Protein AF-A0A800UGL8-F1 (afdb_monomer_lite)

Secondary structure (DSSP, 8-state):
-------HHHHHHHHHHHHHHHHHHHHHHHHHHHHHHHHHHHHHHHHHHHHHT--EEEEEEEEEES-TTS--EEEEEEEEEE-SSS-EEEEEEEETTEEBS-EEEE-TTSPBPEETTEEPEE-SSSPEEEPTT-EEEEEEESS-GGGBSS-----TTS-EEEEEEETT--EEEEEE---B---EEEEEEEEEE-TTS-EEEEEEEEEE-TT-B--STT--EEEEEEEEEETTTEEEEEEEEESSEE--SS--TTT-SEEEEEEEEEESSS-EEEHHHHT--EEEE---

Structure (mmCIF, N/CA/C/O backbone):
data_AF-A0A800UGL8-F1
#
_entry.id   AF-A0A800UGL8-F1
#
loop_
_atom_site.group_PDB
_atom_site.id
_atom_site.type_symbol
_atom_site.label_atom_id
_atom_site.label_alt_id
_atom_site.label_comp_id
_atom_site.label_asym_id
_atom_site.label_entity_id
_atom_site.label_seq_id
_atom_site.pdbx_PDB_ins_code
_atom_site.Cartn_x
_atom_site.Cartn_y
_atom_site.Cartn_z
_atom_site.occupancy
_atom_site.B_iso_or_equiv
_atom_site.auth_seq_id
_atom_site.auth_comp_id
_atom_site.auth_asym_id
_atom_site.auth_atom_id
_atom_site.pdbx_PDB_model_num
ATOM 1 N N . MET A 1 1 ? 55.061 -13.133 -95.471 1.00 37.47 1 MET A N 1
ATOM 2 C CA . MET A 1 1 ? 55.494 -13.613 -94.143 1.00 37.47 1 MET A CA 1
ATOM 3 C C . MET A 1 1 ? 54.603 -12.924 -93.118 1.00 37.47 1 MET A C 1
ATOM 5 O O . MET A 1 1 ? 54.801 -11.749 -92.853 1.00 37.47 1 MET A O 1
ATOM 9 N N . SER A 1 2 ? 53.519 -13.585 -92.706 1.00 45.69 2 SER A N 1
ATOM 10 C CA . SER A 1 2 ? 52.512 -13.044 -91.783 1.00 45.69 2 SER A CA 1
ATOM 11 C C . SER A 1 2 ? 52.828 -13.574 -90.385 1.00 45.69 2 SER A C 1
ATOM 13 O O . SER A 1 2 ? 52.812 -14.783 -90.171 1.00 45.69 2 SER A O 1
ATOM 15 N N . LEU A 1 3 ? 53.198 -12.675 -89.473 1.00 47.16 3 LEU A N 1
ATOM 16 C CA . LEU A 1 3 ? 53.309 -12.951 -88.043 1.00 47.16 3 LEU A CA 1
ATOM 17 C C . LEU A 1 3 ? 51.895 -12.880 -87.454 1.00 47.16 3 LEU A C 1
ATOM 19 O O . LEU A 1 3 ? 51.435 -11.805 -87.080 1.00 47.16 3 LEU A O 1
ATOM 23 N N . TYR A 1 4 ? 51.196 -14.014 -87.401 1.00 52.53 4 TYR A N 1
ATOM 24 C CA . TYR A 1 4 ? 50.034 -14.158 -86.525 1.00 52.53 4 TYR A CA 1
ATOM 25 C C . TYR A 1 4 ? 50.545 -14.111 -85.079 1.00 52.53 4 TYR A C 1
ATOM 27 O O . TYR A 1 4 ? 51.236 -15.025 -84.634 1.00 52.53 4 TYR A O 1
ATOM 35 N N . HIS A 1 5 ? 50.276 -13.009 -84.377 1.00 56.47 5 HIS A N 1
ATOM 36 C CA . HIS A 1 5 ? 50.455 -12.927 -82.930 1.00 56.47 5 HIS A CA 1
ATOM 37 C C . HIS A 1 5 ? 49.441 -13.866 -82.269 1.00 56.47 5 HIS A C 1
ATOM 39 O O . HIS A 1 5 ? 48.237 -13.755 -82.490 1.00 56.47 5 HIS A O 1
ATOM 45 N N . ASP A 1 6 ? 49.941 -14.816 -81.486 1.00 55.53 6 ASP A N 1
ATOM 46 C CA . ASP A 1 6 ? 49.133 -15.713 -80.668 1.00 55.53 6 ASP A CA 1
ATOM 47 C C . ASP A 1 6 ? 48.610 -14.946 -79.438 1.00 55.53 6 ASP A C 1
ATOM 49 O O . ASP A 1 6 ? 49.219 -14.931 -78.370 1.00 55.53 6 ASP A O 1
ATOM 53 N N . GLU A 1 7 ? 47.495 -14.230 -79.608 1.00 58.16 7 GLU A N 1
ATOM 54 C CA . GLU A 1 7 ? 46.819 -13.462 -78.545 1.00 58.16 7 GLU A CA 1
ATOM 55 C C . GLU A 1 7 ? 45.943 -14.345 -77.630 1.00 58.16 7 GLU A C 1
ATOM 57 O O . GLU A 1 7 ? 45.350 -13.861 -76.659 1.00 58.16 7 GLU A O 1
ATOM 62 N N . SER A 1 8 ? 45.874 -15.657 -77.894 1.00 60.19 8 SER A N 1
ATOM 63 C CA . SER A 1 8 ? 45.021 -16.595 -77.153 1.00 60.19 8 SER A CA 1
ATOM 64 C C . SER A 1 8 ? 45.427 -16.728 -75.678 1.00 60.19 8 SER A C 1
ATOM 66 O O . SER A 1 8 ? 44.566 -16.780 -74.797 1.00 60.19 8 SER A O 1
ATOM 68 N N . GLY A 1 9 ? 46.731 -16.673 -75.380 1.00 65.25 9 GLY A N 1
ATOM 69 C CA . GLY A 1 9 ? 47.249 -16.685 -74.008 1.00 65.25 9 GLY A CA 1
ATOM 70 C C . GLY A 1 9 ? 46.889 -15.426 -73.211 1.00 65.25 9 GLY A C 1
ATOM 71 O O . GLY A 1 9 ? 46.605 -15.509 -72.017 1.00 65.25 9 GLY A O 1
ATOM 72 N N . VAL A 1 10 ? 46.823 -14.264 -73.870 1.00 73.94 10 VAL A N 1
ATOM 73 C CA . VAL A 1 10 ? 46.485 -12.984 -73.222 1.00 73.94 10 VAL A CA 1
ATOM 74 C C . VAL A 1 10 ? 45.004 -12.949 -72.836 1.00 73.94 10 VAL A C 1
ATOM 76 O O . VAL A 1 10 ? 44.671 -12.538 -71.724 1.00 73.94 10 VAL A O 1
ATOM 79 N N . ALA A 1 11 ? 44.115 -13.455 -73.695 1.00 77.12 11 ALA A N 1
ATOM 80 C CA . ALA A 1 11 ? 42.680 -13.528 -73.411 1.00 77.12 11 ALA A CA 1
ATOM 81 C C . ALA A 1 11 ? 42.354 -14.431 -72.206 1.00 77.12 11 ALA A C 1
ATOM 83 O O . ALA A 1 11 ? 41.504 -14.084 -71.383 1.00 77.12 11 ALA A O 1
ATOM 84 N N . VAL A 1 12 ? 43.062 -15.557 -72.054 1.00 83.06 12 VAL A N 1
ATOM 85 C CA . VAL A 1 12 ? 42.902 -16.465 -70.902 1.00 83.06 12 VAL A CA 1
ATOM 86 C C . VAL A 1 12 ? 43.365 -15.799 -69.602 1.00 83.06 12 VAL A C 1
ATOM 88 O O . VAL A 1 12 ? 42.685 -15.893 -68.578 1.00 83.06 12 VAL A O 1
ATOM 91 N N . ILE A 1 13 ? 44.486 -15.074 -69.634 1.00 83.44 13 ILE A N 1
ATOM 92 C CA . ILE A 1 13 ? 45.012 -14.356 -68.462 1.00 83.44 13 ILE A CA 1
ATOM 93 C C . ILE A 1 13 ? 44.058 -13.229 -68.039 1.00 83.44 13 ILE A C 1
ATOM 95 O O . ILE A 1 13 ? 43.743 -13.087 -66.860 1.00 83.44 13 ILE A O 1
ATOM 99 N N . VAL A 1 14 ? 43.531 -12.456 -68.990 1.00 85.38 14 VAL A N 1
ATOM 100 C CA . VAL A 1 14 ? 42.573 -11.381 -68.686 1.00 85.38 14 VAL A CA 1
ATOM 101 C C . VAL A 1 14 ? 41.244 -11.946 -68.173 1.00 85.38 14 VAL A C 1
ATOM 103 O O . VAL A 1 14 ? 40.710 -11.448 -67.182 1.00 85.38 14 VAL A O 1
ATOM 106 N N . GLY A 1 15 ? 40.727 -13.019 -68.782 1.00 88.62 15 GLY A N 1
ATOM 107 C CA . GLY A 1 15 ? 39.488 -13.664 -68.337 1.00 88.62 15 GLY A CA 1
ATOM 108 C C . GLY A 1 15 ? 39.591 -14.249 -66.926 1.00 88.62 15 GLY A C 1
ATOM 109 O O . GLY A 1 15 ? 38.678 -14.083 -66.116 1.00 88.62 15 GLY A O 1
ATOM 110 N N . THR A 1 16 ? 40.726 -14.872 -66.597 1.00 90.75 16 THR A N 1
ATOM 111 C CA . THR A 1 16 ? 40.982 -15.394 -65.244 1.00 90.75 16 THR A CA 1
ATOM 112 C C . THR A 1 16 ? 41.133 -14.276 -64.212 1.00 90.75 16 THR A C 1
ATOM 114 O O . THR A 1 16 ? 40.562 -14.384 -63.128 1.00 90.75 16 THR A O 1
ATOM 117 N N . LEU A 1 17 ? 41.802 -13.167 -64.547 1.00 89.81 17 LEU A N 1
ATOM 118 C CA . LEU A 1 17 ? 41.902 -11.997 -63.665 1.00 89.81 17 LEU A CA 1
ATOM 119 C C . LEU A 1 17 ? 40.538 -11.353 -63.378 1.00 89.81 17 LEU A C 1
ATOM 121 O O . LEU A 1 17 ? 40.249 -11.024 -62.227 1.00 89.81 17 LEU A O 1
ATOM 125 N N . ILE A 1 18 ? 39.678 -11.214 -64.393 1.00 93.50 18 ILE A N 1
ATOM 126 C CA . ILE A 1 18 ? 38.319 -10.675 -64.218 1.00 93.50 18 ILE A CA 1
ATOM 127 C C . ILE A 1 18 ? 37.475 -11.610 -63.345 1.00 93.50 18 ILE A C 1
ATOM 129 O O . ILE A 1 18 ? 36.764 -11.139 -62.458 1.00 93.50 18 ILE A O 1
ATOM 133 N N . LEU A 1 19 ? 37.577 -12.928 -63.544 1.00 92.56 19 LEU A N 1
ATOM 134 C CA . LEU A 1 19 ? 36.860 -13.903 -62.722 1.00 92.56 19 LEU A CA 1
ATOM 135 C C . LEU A 1 19 ? 37.296 -13.826 -61.253 1.00 92.56 19 LEU A C 1
ATOM 137 O O . LEU A 1 19 ? 36.443 -13.766 -60.368 1.00 92.56 19 LEU A O 1
ATOM 141 N N . ILE A 1 20 ? 38.606 -13.761 -60.994 1.00 92.94 20 ILE A N 1
ATOM 142 C CA . ILE A 1 20 ? 39.147 -13.594 -59.638 1.00 92.94 20 ILE A CA 1
ATOM 143 C C . ILE A 1 20 ? 38.598 -12.311 -59.010 1.00 92.94 20 ILE A C 1
ATOM 145 O O . ILE A 1 20 ? 38.085 -12.353 -57.893 1.00 92.94 20 ILE A O 1
ATOM 149 N N . LEU A 1 21 ? 38.614 -11.193 -59.739 1.00 92.69 21 LEU A N 1
ATOM 150 C CA . LEU A 1 21 ? 38.089 -9.925 -59.237 1.00 92.69 21 LEU A CA 1
ATOM 151 C C . LEU A 1 21 ? 36.607 -10.030 -58.853 1.00 92.69 21 LEU A C 1
ATOM 153 O O . LEU A 1 21 ? 36.247 -9.679 -57.731 1.00 92.69 21 LEU A O 1
ATOM 157 N N . ILE A 1 22 ? 35.766 -10.572 -59.740 1.00 90.75 22 ILE A N 1
ATOM 158 C CA . ILE A 1 22 ? 34.328 -10.749 -59.484 1.00 90.75 22 ILE A CA 1
ATOM 159 C C . ILE A 1 22 ? 34.105 -11.634 -58.254 1.00 90.75 22 ILE A C 1
ATOM 161 O O . ILE A 1 22 ? 33.285 -11.300 -57.400 1.00 90.75 22 ILE A O 1
ATOM 165 N N . THR A 1 23 ? 34.846 -12.739 -58.133 1.00 91.94 23 THR A N 1
ATOM 166 C CA . THR A 1 23 ? 34.706 -13.647 -56.984 1.00 91.94 23 THR A CA 1
ATOM 167 C C . THR A 1 23 ? 35.114 -12.990 -55.669 1.00 91.94 23 THR A C 1
ATOM 169 O O . THR A 1 23 ? 34.407 -13.158 -54.677 1.00 91.94 23 THR A O 1
ATOM 172 N N . ILE A 1 24 ? 36.183 -12.187 -55.654 1.00 92.31 24 ILE A N 1
ATOM 173 C CA . ILE A 1 24 ? 36.605 -11.440 -54.462 1.00 92.31 24 ILE A CA 1
ATOM 174 C C . ILE A 1 24 ? 35.547 -10.399 -54.095 1.00 92.31 24 ILE A C 1
ATOM 176 O O . ILE A 1 24 ? 35.138 -10.336 -52.940 1.00 92.31 24 ILE A O 1
ATOM 180 N N . THR A 1 25 ? 35.044 -9.625 -55.064 1.00 90.00 25 THR A N 1
ATOM 181 C CA . THR A 1 25 ? 34.007 -8.616 -54.800 1.00 90.00 25 THR A CA 1
ATOM 182 C C . THR A 1 25 ? 32.718 -9.251 -54.271 1.00 90.00 25 THR A C 1
ATOM 184 O O . THR A 1 25 ? 32.145 -8.753 -53.302 1.00 90.00 25 THR A O 1
ATOM 187 N N . ALA A 1 26 ? 32.287 -10.379 -54.844 1.00 91.69 26 ALA A N 1
ATOM 188 C CA . ALA A 1 26 ? 31.116 -11.117 -54.372 1.00 91.69 26 ALA A CA 1
ATOM 189 C C . ALA A 1 26 ? 31.323 -11.697 -52.960 1.00 91.69 26 ALA A C 1
ATOM 191 O O . ALA A 1 26 ? 30.440 -11.571 -52.110 1.00 91.69 26 ALA A O 1
ATOM 192 N N . ALA A 1 27 ? 32.494 -12.280 -52.685 1.00 92.50 27 ALA A N 1
ATOM 193 C CA . ALA A 1 27 ? 32.830 -12.826 -51.371 1.00 92.50 27 ALA A CA 1
ATOM 194 C C . ALA A 1 27 ? 32.900 -11.732 -50.292 1.00 92.50 27 ALA A C 1
ATOM 196 O O . ALA A 1 27 ? 32.358 -11.913 -49.202 1.00 92.50 27 ALA A O 1
ATOM 197 N N . SER A 1 28 ? 33.504 -10.579 -50.596 1.00 91.81 28 SER A N 1
ATOM 198 C CA . SER A 1 28 ? 33.547 -9.430 -49.685 1.00 91.81 28 SER A CA 1
ATOM 199 C C . SER A 1 28 ? 32.154 -8.853 -49.416 1.00 91.81 28 SER A C 1
ATOM 201 O O . SER A 1 28 ? 31.839 -8.555 -48.266 1.00 91.81 28 SER A O 1
ATOM 203 N N . GLY A 1 29 ? 31.300 -8.748 -50.441 1.00 89.38 29 GLY A N 1
ATOM 204 C CA . GLY A 1 29 ? 29.915 -8.296 -50.274 1.00 89.38 29 GLY A CA 1
ATOM 205 C C . GLY A 1 29 ? 29.096 -9.229 -49.376 1.00 89.38 29 GLY A C 1
ATOM 206 O O . GLY A 1 29 ? 28.419 -8.767 -48.461 1.00 89.38 29 GLY A O 1
ATOM 207 N N . LEU A 1 30 ? 29.215 -10.546 -49.575 1.00 92.06 30 LEU A N 1
ATOM 208 C CA . LEU A 1 30 ? 28.543 -11.535 -48.727 1.00 92.06 30 LEU A CA 1
ATOM 209 C C . LEU A 1 30 ? 29.053 -11.495 -47.279 1.00 92.06 30 LEU A C 1
ATOM 211 O O . LEU A 1 30 ? 28.254 -11.602 -46.352 1.00 92.06 30 LEU A O 1
ATOM 215 N N . ALA A 1 31 ? 30.361 -11.319 -47.074 1.00 91.00 31 ALA A N 1
ATOM 216 C CA . ALA A 1 31 ? 30.947 -11.236 -45.738 1.00 91.00 31 ALA A CA 1
ATOM 217 C C . ALA A 1 31 ? 30.411 -10.038 -44.938 1.00 91.00 31 ALA A C 1
ATOM 219 O O . ALA A 1 31 ? 30.111 -10.188 -43.754 1.00 91.00 31 ALA A O 1
ATOM 220 N N . LEU A 1 32 ? 30.236 -8.879 -45.584 1.00 89.88 32 LEU A N 1
ATOM 221 C CA . LEU A 1 32 ? 29.625 -7.705 -44.951 1.00 89.88 32 LEU A CA 1
ATOM 222 C C . LEU A 1 32 ? 28.173 -7.981 -44.545 1.00 89.88 32 LEU A C 1
ATOM 224 O O . LEU A 1 32 ? 27.816 -7.743 -43.395 1.00 89.88 32 LEU A O 1
ATOM 228 N N . ILE A 1 33 ? 27.376 -8.581 -45.436 1.00 92.25 33 ILE A N 1
ATOM 229 C CA . ILE A 1 33 ? 25.978 -8.941 -45.145 1.00 92.25 33 ILE A CA 1
ATOM 230 C C . ILE A 1 33 ? 25.895 -9.923 -43.967 1.00 92.25 33 ILE A C 1
ATOM 232 O O . ILE A 1 33 ? 25.074 -9.754 -43.070 1.00 92.25 33 ILE A O 1
ATOM 236 N N . VAL A 1 34 ? 26.752 -10.949 -43.937 1.00 92.44 34 VAL A N 1
ATOM 237 C CA . VAL A 1 34 ? 26.787 -11.917 -42.828 1.00 92.44 34 VAL A CA 1
ATOM 238 C C . VAL A 1 34 ? 27.207 -11.244 -41.521 1.00 92.44 34 VAL A C 1
ATOM 240 O O . VAL A 1 34 ? 26.632 -11.550 -40.479 1.00 92.44 34 VAL A O 1
ATOM 243 N N . SER A 1 35 ? 28.166 -10.316 -41.564 1.00 91.50 35 SER A N 1
ATOM 244 C CA . SER A 1 35 ? 28.601 -9.566 -40.382 1.00 91.50 35 SER A CA 1
ATOM 245 C C . SER A 1 35 ? 27.490 -8.674 -39.825 1.00 91.50 35 SER A C 1
ATOM 247 O O . SER A 1 35 ? 27.309 -8.630 -38.609 1.00 91.50 35 SER A O 1
ATOM 249 N N . GLU A 1 36 ? 26.737 -7.989 -40.688 1.00 92.19 36 GLU A N 1
ATOM 250 C CA . GLU A 1 36 ? 25.584 -7.175 -40.281 1.00 92.19 36 GLU A CA 1
ATOM 251 C C . GLU A 1 36 ? 24.480 -8.050 -39.675 1.00 92.19 36 GLU A C 1
ATOM 253 O O . GLU A 1 36 ? 24.027 -7.783 -38.564 1.00 92.19 36 GLU A O 1
ATOM 258 N N . LEU A 1 37 ? 24.130 -9.167 -40.326 1.00 91.06 37 LEU A N 1
ATOM 259 C CA . LEU A 1 37 ? 23.125 -10.108 -39.813 1.00 91.06 37 LEU A CA 1
ATOM 260 C C . LEU A 1 37 ? 23.515 -10.718 -38.460 1.00 91.06 37 LEU A C 1
ATOM 262 O O . LEU A 1 37 ? 22.663 -10.897 -37.589 1.00 91.06 37 LEU A O 1
ATOM 266 N N . GLN A 1 38 ? 24.794 -11.050 -38.264 1.00 88.69 38 GLN A N 1
ATOM 267 C CA . GLN A 1 38 ? 25.288 -11.542 -36.976 1.00 88.69 38 GLN A CA 1
ATOM 268 C C . GLN A 1 38 ? 25.230 -10.462 -35.894 1.00 88.69 38 GLN A C 1
ATOM 270 O O . GLN A 1 38 ? 24.866 -10.771 -34.758 1.00 88.69 38 GLN A O 1
ATOM 275 N N . GLY A 1 39 ? 25.558 -9.215 -36.242 1.00 91.56 39 GLY A N 1
ATOM 276 C CA . GLY A 1 39 ? 25.442 -8.068 -35.343 1.00 91.56 39 GLY A CA 1
ATOM 277 C C . GLY A 1 39 ? 23.999 -7.828 -34.899 1.00 91.56 39 GLY A C 1
ATOM 278 O O . GLY A 1 39 ? 23.737 -7.716 -33.701 1.00 91.56 39 GLY A O 1
ATOM 279 N N . ASP A 1 40 ? 23.055 -7.844 -35.839 1.00 89.69 40 ASP A N 1
ATOM 280 C CA . ASP A 1 40 ? 21.628 -7.666 -35.555 1.00 89.69 40 ASP A CA 1
ATOM 281 C C . ASP A 1 40 ? 21.067 -8.795 -34.682 1.00 89.69 40 ASP A C 1
ATOM 283 O O . ASP A 1 40 ? 20.339 -8.544 -33.717 1.00 89.69 40 ASP A O 1
ATOM 287 N N . GLU A 1 41 ? 21.432 -10.047 -34.970 1.00 89.12 41 GLU A N 1
ATOM 288 C CA . GLU A 1 41 ? 20.989 -11.196 -34.177 1.00 89.12 41 GLU A CA 1
ATOM 289 C C . GLU A 1 41 ? 21.588 -11.183 -32.764 1.00 89.12 41 GLU A C 1
ATOM 291 O O . GLU A 1 41 ? 20.905 -11.530 -31.796 1.00 89.12 41 GLU A O 1
ATOM 296 N N . MET A 1 42 ? 22.842 -10.746 -32.619 1.00 84.94 42 MET A N 1
ATOM 297 C CA . MET A 1 42 ? 23.472 -10.555 -31.312 1.00 84.94 42 MET A CA 1
ATOM 298 C C . MET A 1 42 ? 22.758 -9.455 -30.522 1.00 84.94 42 MET A C 1
ATOM 300 O O . MET A 1 42 ? 22.333 -9.702 -29.394 1.00 84.94 42 MET A O 1
ATOM 304 N N . ALA A 1 43 ? 22.507 -8.299 -31.141 1.00 83.50 43 ALA A N 1
ATOM 305 C CA . ALA A 1 43 ? 21.771 -7.201 -30.519 1.00 83.50 43 ALA A CA 1
ATOM 306 C C . ALA A 1 43 ? 20.336 -7.603 -30.132 1.00 83.50 43 ALA A C 1
ATOM 308 O O . ALA A 1 43 ? 19.808 -7.166 -29.107 1.00 83.50 43 ALA A O 1
ATOM 309 N N . ARG A 1 44 ? 19.683 -8.456 -30.930 1.00 83.38 44 ARG A N 1
ATOM 310 C CA . ARG A 1 44 ? 18.360 -9.010 -30.609 1.00 83.38 44 ARG A CA 1
ATOM 311 C C . ARG A 1 44 ? 18.422 -9.931 -29.393 1.00 83.38 44 ARG A C 1
ATOM 313 O O . ARG A 1 44 ? 17.591 -9.794 -28.496 1.00 83.38 44 ARG A O 1
ATOM 320 N N . LYS A 1 45 ? 19.393 -10.847 -29.348 1.00 85.00 45 LYS A N 1
ATOM 321 C CA . LYS A 1 45 ? 19.596 -11.755 -28.208 1.00 85.00 45 LYS A CA 1
ATOM 322 C C . LYS A 1 45 ? 19.909 -10.995 -26.926 1.00 85.00 45 LYS A C 1
ATOM 324 O O . LYS A 1 45 ? 19.340 -11.325 -25.894 1.00 85.00 45 LYS A O 1
ATOM 329 N N . GLU A 1 46 ? 20.738 -9.958 -27.001 1.00 80.88 46 GLU A N 1
ATOM 330 C CA . GLU A 1 46 ? 21.029 -9.086 -25.860 1.00 80.88 46 GLU A CA 1
ATOM 331 C C . GLU A 1 46 ? 19.771 -8.388 -25.342 1.00 80.88 46 GLU A C 1
ATOM 333 O O . GLU A 1 46 ? 19.536 -8.374 -24.137 1.00 80.88 46 GLU A O 1
ATOM 338 N N . ARG A 1 47 ? 18.912 -7.867 -26.232 1.00 80.00 47 ARG A N 1
ATOM 339 C CA . ARG A 1 47 ? 17.631 -7.276 -25.811 1.00 80.00 47 ARG A CA 1
ATOM 340 C C . ARG A 1 47 ? 16.717 -8.295 -25.148 1.00 80.00 47 ARG A C 1
ATOM 342 O O . ARG A 1 47 ? 16.114 -7.968 -24.136 1.00 80.00 47 ARG A O 1
ATOM 349 N N . ILE A 1 48 ? 16.606 -9.501 -25.703 1.00 81.50 48 ILE A N 1
ATOM 350 C CA . ILE A 1 48 ? 15.776 -10.561 -25.112 1.00 81.50 48 ILE A CA 1
ATOM 351 C C . ILE A 1 48 ? 16.313 -10.935 -23.732 1.00 81.50 48 ILE A C 1
ATOM 353 O O . ILE A 1 48 ? 15.545 -10.958 -22.781 1.00 81.50 48 ILE A O 1
ATOM 357 N N . ALA A 1 49 ? 17.625 -11.121 -23.597 1.00 78.12 49 ALA A N 1
ATOM 358 C CA . ALA A 1 49 ? 18.247 -11.414 -22.312 1.00 78.12 49 ALA A CA 1
ATOM 359 C C . ALA A 1 49 ? 18.054 -10.278 -21.292 1.00 78.12 49 ALA A C 1
ATOM 361 O O . ALA A 1 49 ? 17.820 -10.550 -20.120 1.00 78.12 49 ALA A O 1
ATOM 362 N N . ALA A 1 50 ? 18.109 -9.013 -21.721 1.00 75.31 50 ALA A N 1
ATOM 363 C CA . ALA A 1 50 ? 17.850 -7.865 -20.852 1.00 75.31 50 ALA A CA 1
ATOM 364 C C . ALA A 1 50 ? 16.378 -7.772 -20.418 1.00 75.31 50 ALA A C 1
ATOM 366 O O . ALA A 1 50 ? 16.097 -7.374 -19.294 1.00 75.31 50 ALA A O 1
ATOM 367 N N . VAL A 1 51 ? 15.444 -8.151 -21.294 1.00 79.75 51 VAL A N 1
ATOM 368 C CA . VAL A 1 51 ? 14.010 -8.221 -20.979 1.00 79.75 51 VAL A CA 1
ATOM 369 C C . VAL A 1 51 ? 13.729 -9.366 -20.007 1.00 79.75 51 VAL A C 1
ATOM 371 O O . VAL A 1 51 ? 13.061 -9.149 -19.001 1.00 79.75 51 VAL A O 1
ATOM 374 N N . GLU A 1 52 ? 14.242 -10.565 -20.292 1.00 80.50 52 GLU A N 1
ATOM 375 C CA . GLU A 1 52 ? 14.042 -11.772 -19.477 1.00 80.50 52 GLU A CA 1
ATOM 376 C C . GLU A 1 52 ? 14.757 -11.696 -18.127 1.00 80.50 52 GLU A C 1
ATOM 378 O O . GLU A 1 52 ? 14.291 -12.263 -17.141 1.00 80.50 52 GLU A O 1
ATOM 383 N N . GLY A 1 53 ? 15.892 -11.004 -18.089 1.00 76.62 53 GLY A N 1
ATOM 384 C CA . GLY A 1 53 ? 16.702 -10.827 -16.897 1.00 76.62 53 GLY A CA 1
ATOM 385 C C . GLY A 1 53 ? 16.287 -9.650 -16.024 1.00 76.62 53 GLY A C 1
ATOM 386 O O . GLY A 1 53 ? 16.975 -9.427 -15.039 1.00 76.62 53 GLY A O 1
ATOM 387 N N . GLU A 1 54 ? 15.241 -8.891 -16.375 1.00 84.31 54 GLU A N 1
ATOM 388 C CA . GLU A 1 54 ? 14.784 -7.762 -15.562 1.00 84.31 54 GLU A CA 1
ATOM 389 C C . GLU A 1 54 ? 13.736 -8.196 -14.527 1.00 84.31 54 GLU A C 1
ATOM 391 O O . GLU A 1 54 ? 12.672 -8.718 -14.865 1.00 84.31 54 GLU A O 1
ATOM 396 N N . ASN A 1 55 ? 14.001 -7.915 -13.257 1.00 86.00 55 ASN A N 1
ATOM 397 C CA . ASN A 1 55 ? 13.173 -8.277 -12.124 1.00 86.00 55 ASN A CA 1
ATOM 398 C C . ASN A 1 55 ? 13.079 -7.120 -11.122 1.00 86.00 55 ASN A C 1
ATOM 400 O O . ASN A 1 55 ? 13.892 -6.958 -10.205 1.00 86.00 55 ASN A O 1
ATOM 404 N N . LEU A 1 56 ? 12.026 -6.318 -11.272 1.00 85.12 56 LEU A N 1
ATOM 405 C CA . LEU A 1 56 ? 11.677 -5.277 -10.316 1.00 85.12 56 LEU A CA 1
ATOM 406 C C . LEU A 1 56 ? 10.546 -5.727 -9.396 1.00 85.12 56 LEU A C 1
ATOM 408 O O . LEU A 1 56 ? 9.582 -6.371 -9.811 1.00 85.12 56 LEU A O 1
ATOM 412 N N . ARG A 1 57 ? 10.609 -5.294 -8.137 1.00 84.25 57 ARG A N 1
ATOM 413 C CA . ARG A 1 57 ? 9.541 -5.511 -7.161 1.00 84.25 57 ARG A CA 1
ATOM 414 C C . ARG A 1 57 ? 9.072 -4.192 -6.570 1.00 84.25 57 ARG A C 1
ATOM 416 O O . ARG A 1 57 ? 9.855 -3.436 -6.004 1.00 84.25 57 ARG A O 1
ATOM 423 N N . VAL A 1 58 ? 7.765 -3.953 -6.631 1.00 80.75 58 VAL A N 1
ATOM 424 C CA . VAL A 1 58 ? 7.109 -2.888 -5.862 1.00 80.75 58 VAL A CA 1
ATOM 425 C C . VAL A 1 58 ? 6.909 -3.408 -4.440 1.00 80.75 58 VAL A C 1
ATOM 427 O O . VAL A 1 58 ? 6.182 -4.383 -4.239 1.00 80.75 58 VAL A O 1
ATOM 430 N N . VAL A 1 59 ? 7.605 -2.830 -3.462 1.00 69.50 59 VAL A N 1
ATOM 431 C CA . VAL A 1 59 ? 7.729 -3.408 -2.110 1.00 69.50 59 VAL A CA 1
ATOM 432 C C . VAL A 1 59 ? 6.765 -2.794 -1.114 1.00 69.50 59 VAL A C 1
ATOM 434 O O . VAL A 1 59 ? 6.141 -3.541 -0.364 1.00 69.50 59 VAL A O 1
ATOM 437 N N . SER A 1 60 ? 6.612 -1.480 -1.105 1.00 66.25 60 SER A N 1
ATOM 438 C CA . SER A 1 60 ? 5.785 -0.826 -0.101 1.00 66.25 60 SER A CA 1
ATOM 439 C C . SER A 1 60 ? 5.118 0.413 -0.651 1.00 66.25 60 SER A C 1
ATOM 441 O O . SER A 1 60 ? 5.574 1.030 -1.623 1.00 66.25 60 SER A O 1
ATOM 443 N N . ILE A 1 61 ? 4.028 0.744 0.026 1.00 69.88 61 ILE A N 1
ATOM 444 C CA . ILE A 1 61 ? 3.346 2.006 -0.102 1.00 69.88 61 ILE A CA 1
ATOM 445 C C . ILE A 1 61 ? 3.366 2.667 1.261 1.00 69.88 61 ILE A C 1
ATOM 447 O O . ILE A 1 61 ? 3.126 2.015 2.272 1.00 69.88 61 ILE A O 1
ATOM 451 N N . ASP A 1 62 ? 3.683 3.954 1.272 1.00 67.06 62 ASP A N 1
ATOM 452 C CA . ASP A 1 62 ? 3.459 4.792 2.438 1.00 67.06 62 ASP A CA 1
ATOM 453 C C . ASP A 1 62 ? 2.587 5.983 2.038 1.00 67.06 62 ASP A C 1
ATOM 455 O O . ASP A 1 62 ? 2.853 6.694 1.057 1.00 67.06 62 ASP A O 1
ATOM 459 N N . HIS A 1 63 ? 1.505 6.152 2.789 1.00 65.19 63 HIS A N 1
ATOM 460 C CA . HIS A 1 63 ? 0.484 7.157 2.576 1.00 65.19 63 HIS A CA 1
ATOM 461 C C . HIS A 1 63 ? 0.717 8.332 3.519 1.00 65.19 63 HIS A C 1
ATOM 463 O O . HIS A 1 63 ? 0.535 8.218 4.729 1.00 65.19 63 HIS A O 1
ATOM 469 N N . VAL A 1 64 ? 0.990 9.516 2.965 1.00 59.56 64 VAL A N 1
ATOM 470 C CA . VAL A 1 64 ? 0.943 10.746 3.767 1.00 59.56 64 VAL A CA 1
ATOM 471 C C . VAL A 1 64 ? -0.428 11.385 3.568 1.00 59.56 64 VAL A C 1
ATOM 473 O O . VAL A 1 64 ? -0.766 11.872 2.480 1.00 59.56 64 VAL A O 1
ATOM 476 N N . GLN A 1 65 ? -1.258 11.341 4.616 1.00 53.53 65 GLN A N 1
ATOM 477 C CA . GLN A 1 65 ? -2.564 12.000 4.616 1.00 53.53 65 GLN A CA 1
ATOM 478 C C . GLN A 1 65 ? -2.377 13.509 4.436 1.00 53.53 65 GLN A C 1
ATOM 480 O O . GLN A 1 65 ? -1.600 14.137 5.151 1.00 53.53 65 GLN A O 1
ATOM 485 N N . HIS A 1 66 ? -3.096 14.100 3.475 1.00 43.59 66 HIS A N 1
ATOM 486 C CA . HIS A 1 66 ? -2.954 15.525 3.174 1.00 43.59 66 HIS A CA 1
ATOM 487 C C . HIS A 1 66 ? -3.477 16.394 4.326 1.00 43.59 66 HIS A C 1
ATOM 489 O O . HIS A 1 66 ? -2.871 17.414 4.629 1.00 43.59 66 HIS A O 1
ATOM 495 N N . ILE A 1 67 ? -4.614 16.026 4.943 1.00 44.88 67 ILE A N 1
ATOM 496 C CA . ILE A 1 67 ? -5.309 16.794 5.995 1.00 44.88 67 ILE A CA 1
ATOM 497 C C . ILE A 1 67 ? -6.262 15.849 6.756 1.00 44.88 67 ILE A C 1
ATOM 499 O O . ILE A 1 67 ? -7.027 15.127 6.121 1.00 44.88 67 ILE A O 1
ATOM 503 N N . ALA A 1 68 ? -6.300 15.925 8.093 1.00 47.53 68 ALA A N 1
ATOM 504 C CA . ALA A 1 68 ? -7.128 15.101 8.996 1.00 47.53 68 ALA A CA 1
ATOM 505 C C . ALA A 1 68 ? -8.659 15.124 8.744 1.00 47.53 68 ALA A C 1
ATOM 507 O O . ALA A 1 68 ? -9.400 14.373 9.368 1.00 47.53 68 ALA A O 1
ATOM 508 N N . THR A 1 69 ? -9.164 15.985 7.854 1.00 42.47 69 THR A N 1
ATOM 509 C CA . THR A 1 69 ? -10.604 16.202 7.620 1.00 42.47 69 THR A CA 1
ATOM 510 C C . THR A 1 69 ? -11.138 15.605 6.316 1.00 42.47 69 THR A C 1
ATOM 512 O O . THR A 1 69 ? -12.341 15.685 6.062 1.00 42.47 69 THR A O 1
ATOM 515 N N . ARG A 1 70 ? -10.292 15.005 5.464 1.00 46.38 70 ARG A N 1
ATOM 516 C CA . ARG A 1 70 ? -10.746 14.285 4.259 1.00 46.38 70 ARG A CA 1
ATOM 517 C C . ARG A 1 70 ? -10.008 12.948 4.131 1.00 46.38 70 ARG A C 1
ATOM 519 O O . ARG A 1 70 ? -8.782 12.966 4.117 1.00 46.38 70 ARG A O 1
ATOM 526 N N . PRO A 1 71 ? -10.711 11.816 3.924 1.00 50.91 71 PRO A N 1
ATOM 527 C CA . PRO A 1 71 ? -10.108 10.490 3.755 1.00 50.91 71 PRO A CA 1
ATOM 528 C C . PRO A 1 71 ? -9.535 10.322 2.338 1.00 50.91 71 PRO A C 1
ATOM 530 O O . PRO A 1 71 ? -9.831 9.362 1.635 1.00 50.91 71 PRO A O 1
ATOM 533 N N . ARG A 1 72 ? -8.800 11.324 1.848 1.00 55.22 72 ARG A N 1
ATOM 534 C CA . ARG A 1 72 ? -8.140 11.270 0.545 1.00 55.22 72 ARG A CA 1
ATOM 535 C C . ARG A 1 72 ? -6.647 11.196 0.772 1.00 55.22 72 ARG A C 1
ATOM 537 O O . ARG A 1 72 ? -6.081 12.025 1.486 1.00 55.22 72 ARG A O 1
ATOM 544 N N . LEU A 1 73 ? -6.034 10.222 0.119 1.00 61.78 73 LEU A N 1
ATOM 545 C CA . LEU A 1 73 ? -4.592 10.107 0.053 1.00 61.78 73 LEU A CA 1
ATOM 546 C C . LEU A 1 73 ? -4.037 11.369 -0.615 1.00 61.78 73 LEU A C 1
ATOM 548 O O . LEU A 1 73 ? -4.478 11.758 -1.696 1.00 61.78 73 LEU A O 1
ATOM 552 N N . GLY A 1 74 ? -3.137 12.060 0.081 1.00 69.06 74 GLY A N 1
ATOM 553 C CA . GLY A 1 74 ? -2.497 13.266 -0.436 1.00 69.06 74 GLY A CA 1
ATOM 554 C C . GLY A 1 74 ? -1.298 12.937 -1.295 1.00 69.06 74 GLY A C 1
ATOM 555 O O . GLY A 1 74 ? -1.131 13.443 -2.403 1.00 69.06 74 GLY A O 1
ATOM 556 N N . LEU A 1 75 ? -0.457 12.073 -0.744 1.00 78.38 75 LEU A N 1
ATOM 557 C CA . LEU A 1 75 ? 0.819 11.676 -1.302 1.00 78.38 75 LEU A CA 1
ATOM 558 C C . LEU A 1 75 ? 0.949 10.166 -1.160 1.00 78.38 75 LEU A C 1
ATOM 560 O O . LEU A 1 75 ? 0.497 9.588 -0.168 1.00 78.38 75 LEU A O 1
ATOM 564 N N . ILE A 1 76 ? 1.595 9.562 -2.146 1.00 81.94 76 ILE A N 1
ATOM 565 C CA . ILE A 1 76 ? 1.922 8.145 -2.150 1.00 81.94 76 ILE A CA 1
ATOM 566 C C . ILE A 1 76 ? 3.418 7.988 -2.421 1.00 81.94 76 ILE A C 1
ATOM 568 O O . ILE A 1 76 ? 3.960 8.541 -3.384 1.00 81.94 76 ILE A O 1
ATOM 572 N N . ASN A 1 77 ? 4.092 7.278 -1.523 1.00 87.56 77 ASN A N 1
ATOM 573 C CA . ASN A 1 77 ? 5.471 6.840 -1.690 1.00 87.56 77 ASN A CA 1
ATOM 574 C C . ASN A 1 77 ? 5.449 5.395 -2.167 1.00 87.56 77 ASN A C 1
ATOM 576 O O . ASN A 1 77 ? 4.828 4.565 -1.517 1.00 87.56 77 ASN A O 1
ATOM 580 N N . ILE A 1 78 ? 6.124 5.096 -3.271 1.00 89.19 78 ILE A N 1
ATOM 581 C CA . ILE A 1 78 ? 6.189 3.751 -3.845 1.00 89.19 78 ILE A CA 1
ATOM 582 C C . ILE A 1 78 ? 7.649 3.338 -3.892 1.00 89.19 78 ILE A C 1
ATOM 584 O O . ILE A 1 78 ? 8.423 3.894 -4.674 1.00 89.19 78 ILE A O 1
ATOM 588 N N . THR A 1 79 ? 8.034 2.366 -3.073 1.00 90.31 79 THR A N 1
ATOM 589 C CA . THR A 1 79 ? 9.404 1.846 -3.083 1.00 90.31 79 THR A CA 1
ATOM 590 C C . THR A 1 79 ? 9.525 0.720 -4.102 1.00 90.31 79 THR A C 1
ATOM 592 O O . THR A 1 79 ? 8.828 -0.295 -4.026 1.00 90.31 79 THR A O 1
ATOM 595 N N . ILE A 1 80 ? 10.419 0.909 -5.070 1.00 91.75 80 ILE A N 1
ATOM 596 C CA . ILE A 1 80 ? 10.695 -0.034 -6.151 1.00 91.75 80 ILE A CA 1
ATOM 597 C C . ILE A 1 80 ? 12.111 -0.568 -5.942 1.00 91.75 80 ILE A C 1
ATOM 599 O O . ILE A 1 80 ? 13.074 0.201 -5.937 1.00 91.75 80 ILE A O 1
ATOM 603 N N . HIS A 1 81 ? 12.221 -1.881 -5.768 1.00 91.44 81 HIS A N 1
ATOM 604 C CA . HIS A 1 81 ? 13.485 -2.598 -5.659 1.00 91.44 81 HIS A CA 1
ATOM 605 C C . HIS A 1 81 ? 13.854 -3.221 -6.993 1.00 91.44 81 HIS A C 1
ATOM 607 O O . HIS A 1 81 ? 13.008 -3.824 -7.654 1.00 91.44 81 HIS A O 1
ATOM 613 N N . ASN A 1 82 ? 15.125 -3.107 -7.345 1.00 91.38 82 ASN A N 1
ATOM 614 C CA . ASN A 1 82 ? 15.717 -3.832 -8.447 1.00 91.38 82 ASN A CA 1
ATOM 615 C C . ASN A 1 82 ? 16.456 -5.053 -7.900 1.00 91.38 82 ASN A C 1
ATOM 617 O O . ASN A 1 82 ? 17.392 -4.911 -7.113 1.00 91.38 82 ASN A O 1
ATOM 621 N N . LEU A 1 83 ? 15.991 -6.245 -8.272 1.00 88.38 83 LEU A N 1
ATOM 622 C CA . LEU A 1 83 ? 16.573 -7.510 -7.824 1.00 88.38 83 LEU A CA 1
ATOM 623 C C . LEU A 1 83 ? 17.710 -7.983 -8.737 1.00 88.38 83 LEU A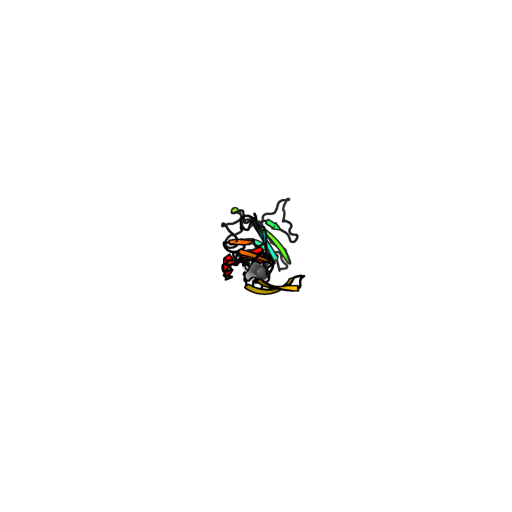 C 1
ATOM 625 O O . LEU A 1 83 ? 18.364 -8.979 -8.425 1.00 88.38 83 LEU A O 1
ATOM 629 N N . ASP A 1 84 ? 17.977 -7.257 -9.820 1.00 86.19 84 ASP A N 1
ATOM 630 C CA . ASP A 1 84 ? 19.032 -7.580 -10.769 1.00 86.19 84 ASP A CA 1
ATOM 631 C C . ASP A 1 84 ? 20.327 -6.867 -10.425 1.00 86.19 84 ASP A C 1
ATOM 633 O O . ASP A 1 84 ? 20.365 -5.888 -9.689 1.00 86.19 84 ASP A O 1
ATOM 637 N N . ILE A 1 85 ? 21.417 -7.314 -11.036 1.00 82.94 85 ILE A N 1
ATOM 638 C CA . ILE A 1 85 ? 22.730 -6.669 -10.915 1.00 82.94 85 ILE A CA 1
ATOM 639 C C . ILE A 1 85 ? 22.865 -5.406 -11.781 1.00 82.94 85 ILE A C 1
ATOM 641 O O . ILE A 1 85 ? 23.755 -4.589 -11.546 1.00 82.94 85 ILE A O 1
ATOM 645 N N . SER A 1 86 ? 21.998 -5.241 -12.782 1.00 87.38 86 SER A N 1
ATOM 646 C CA . SER A 1 86 ? 22.061 -4.145 -13.755 1.00 87.38 86 SER A CA 1
ATOM 647 C C . SER A 1 86 ? 21.026 -3.068 -13.438 1.00 87.38 86 SER A C 1
ATOM 649 O O . SER A 1 86 ? 19.944 -3.390 -12.957 1.00 87.38 86 SER A O 1
ATOM 651 N N . PRO A 1 87 ? 21.309 -1.780 -13.701 1.00 90.00 87 PRO A N 1
ATOM 652 C CA . PRO A 1 87 ? 20.351 -0.716 -13.444 1.00 90.00 87 PRO A CA 1
ATOM 653 C C . PRO A 1 87 ? 19.164 -0.764 -14.416 1.00 90.00 87 PRO A C 1
ATOM 655 O O . PRO A 1 87 ? 19.346 -0.916 -15.624 1.00 90.00 87 PRO A O 1
ATOM 658 N N . SER A 1 88 ? 17.965 -0.509 -13.897 1.00 91.81 88 SER A N 1
ATOM 659 C CA . SER A 1 88 ? 16.724 -0.413 -14.676 1.00 91.81 88 SER A CA 1
ATOM 660 C C . SER A 1 88 ? 16.218 1.019 -14.721 1.00 91.81 88 SER A C 1
ATOM 662 O O . SER A 1 88 ? 16.380 1.784 -13.770 1.00 91.81 88 SER A O 1
ATOM 664 N N . ARG A 1 89 ? 15.582 1.406 -15.830 1.00 92.88 89 ARG A N 1
ATOM 665 C CA . ARG A 1 89 ? 15.021 2.754 -15.999 1.00 92.88 89 ARG A CA 1
ATOM 666 C C . ARG A 1 89 ? 13.507 2.696 -16.062 1.00 92.88 89 ARG A C 1
ATOM 668 O O . ARG A 1 89 ? 12.959 2.023 -16.929 1.00 92.88 89 ARG A O 1
ATOM 675 N N . ILE A 1 90 ? 12.840 3.452 -15.200 1.00 93.25 90 ILE A N 1
ATOM 676 C CA . ILE A 1 90 ? 11.383 3.562 -15.176 1.00 93.25 90 ILE A CA 1
ATOM 677 C C . ILE A 1 90 ? 10.935 4.587 -16.215 1.00 93.25 90 ILE A C 1
ATOM 679 O O . ILE A 1 90 ? 11.387 5.733 -16.200 1.00 93.25 90 ILE A O 1
ATOM 683 N N . ILE A 1 91 ? 10.045 4.172 -17.115 1.00 90.94 91 ILE A N 1
ATOM 684 C CA . ILE A 1 91 ? 9.457 5.031 -18.156 1.00 90.94 91 ILE A CA 1
ATOM 685 C C . ILE A 1 91 ? 8.049 5.507 -17.804 1.00 90.94 91 ILE A C 1
ATOM 687 O O . ILE A 1 91 ? 7.559 6.462 -18.404 1.00 90.94 91 ILE A O 1
ATOM 691 N N . GLY A 1 92 ? 7.390 4.851 -16.851 1.00 90.44 92 GLY A N 1
ATOM 692 C CA . GLY A 1 92 ? 6.046 5.215 -16.439 1.00 90.44 92 GLY A CA 1
ATOM 693 C C . GLY A 1 92 ? 5.612 4.487 -15.179 1.00 90.44 92 GLY A C 1
ATOM 694 O O . GLY A 1 92 ? 6.042 3.366 -14.911 1.00 90.44 92 GLY A O 1
ATOM 695 N N . ILE A 1 93 ? 4.742 5.147 -14.423 1.00 91.62 93 ILE A N 1
ATOM 696 C CA . ILE A 1 93 ? 4.033 4.575 -13.283 1.00 91.62 93 ILE A CA 1
ATOM 697 C C . ILE A 1 93 ? 2.549 4.829 -13.529 1.00 91.62 93 ILE A C 1
ATOM 699 O O . ILE A 1 93 ? 2.161 5.944 -13.887 1.00 91.62 93 ILE A O 1
ATOM 703 N N . ALA A 1 94 ? 1.721 3.807 -13.365 1.00 90.06 94 ALA A N 1
ATOM 704 C CA . ALA A 1 94 ? 0.274 3.934 -13.384 1.00 90.06 94 ALA A CA 1
ATOM 705 C C . ALA A 1 94 ? -0.299 3.507 -12.034 1.00 90.06 94 ALA A C 1
ATOM 707 O O . ALA A 1 94 ? 0.177 2.555 -11.415 1.00 90.06 94 ALA A O 1
ATOM 708 N N . LEU A 1 95 ? -1.305 4.251 -11.584 1.00 88.31 95 LEU A N 1
ATOM 709 C CA . LEU A 1 95 ? -2.085 3.969 -10.389 1.00 88.31 95 LEU A CA 1
ATOM 710 C C . LEU A 1 95 ? -3.536 3.777 -10.827 1.00 88.31 95 LEU A C 1
ATOM 712 O O . LEU A 1 95 ? -4.177 4.733 -11.281 1.00 88.31 95 LEU A O 1
ATOM 716 N N . ASN A 1 96 ? -4.039 2.547 -10.714 1.00 86.00 96 ASN A N 1
ATOM 717 C CA . ASN A 1 96 ? -5.275 2.105 -11.364 1.00 86.00 96 ASN A CA 1
ATOM 718 C C . ASN A 1 96 ? -5.255 2.476 -12.859 1.00 86.00 96 ASN A C 1
ATOM 720 O O . ASN A 1 96 ? -4.319 2.123 -13.572 1.00 86.00 96 ASN A O 1
ATOM 724 N N . ASP A 1 97 ? -6.243 3.242 -13.320 1.00 80.75 97 ASP A N 1
ATOM 725 C CA . ASP A 1 97 ? -6.372 3.652 -14.721 1.00 80.75 97 ASP A CA 1
ATOM 726 C C . ASP A 1 97 ? -5.627 4.958 -15.055 1.00 80.75 97 ASP A C 1
ATOM 728 O O . ASP A 1 97 ? -5.638 5.411 -16.203 1.00 80.75 97 ASP A O 1
ATOM 732 N N . GLY A 1 98 ? -5.003 5.609 -14.066 1.00 85.94 98 GLY A N 1
ATOM 733 C CA . GLY A 1 98 ? -4.322 6.884 -14.272 1.00 85.94 98 GLY A CA 1
ATOM 734 C C . GLY A 1 98 ? -2.819 6.751 -14.362 1.00 85.94 98 GLY A C 1
ATOM 735 O O . GLY A 1 98 ? -2.159 6.262 -13.445 1.00 85.94 98 GLY A O 1
ATOM 736 N N . ARG A 1 99 ? -2.258 7.264 -15.455 1.00 88.94 99 ARG A N 1
ATOM 737 C CA . ARG A 1 99 ? -0.811 7.329 -15.648 1.00 88.94 99 ARG A CA 1
ATOM 738 C C . ARG A 1 99 ? -0.261 8.592 -15.016 1.00 88.94 99 ARG A C 1
ATOM 740 O O . ARG A 1 99 ? -0.773 9.685 -15.258 1.00 88.94 99 ARG A O 1
ATOM 747 N N . VAL A 1 100 ? 0.802 8.425 -14.246 1.00 89.88 100 VAL A N 1
ATOM 748 C CA . VAL A 1 100 ? 1.538 9.510 -13.610 1.00 89.88 100 VAL A CA 1
ATOM 749 C C . VAL A 1 100 ? 2.372 10.212 -14.678 1.00 89.88 100 VAL A C 1
ATOM 751 O O . VAL A 1 100 ? 3.171 9.584 -15.369 1.00 89.88 100 VAL A O 1
ATOM 754 N N . ILE A 1 101 ? 2.169 11.517 -14.824 1.00 89.25 101 ILE A N 1
ATOM 755 C CA . ILE A 1 101 ? 2.862 12.359 -15.804 1.00 89.25 101 ILE A CA 1
ATOM 756 C C . ILE A 1 101 ? 4.227 12.774 -15.260 1.00 89.25 101 ILE A C 1
ATOM 758 O O . ILE A 1 101 ? 5.234 12.628 -15.946 1.00 89.25 101 ILE A O 1
ATOM 762 N N . ASN A 1 102 ? 4.248 13.281 -14.026 1.00 89.94 102 ASN A N 1
ATOM 763 C CA . ASN A 1 102 ? 5.439 13.782 -13.353 1.00 89.94 102 ASN A CA 1
ATOM 764 C C . ASN A 1 102 ? 5.456 13.284 -11.907 1.00 89.94 102 ASN A C 1
ATOM 766 O O . ASN A 1 102 ? 4.438 13.337 -11.214 1.00 89.94 102 ASN A O 1
ATOM 770 N N . PHE A 1 103 ? 6.622 12.853 -11.441 1.00 90.94 103 PHE A N 1
ATOM 771 C CA . PHE A 1 103 ? 6.850 12.472 -10.050 1.00 90.94 103 PHE A CA 1
ATOM 772 C C . PHE A 1 103 ? 8.266 12.851 -9.621 1.00 90.94 103 PHE A C 1
ATOM 774 O O . PHE A 1 103 ? 9.130 13.090 -10.460 1.00 90.94 103 PHE A O 1
ATOM 781 N N . THR A 1 104 ? 8.512 12.923 -8.317 1.00 92.38 104 THR A N 1
ATOM 782 C CA . THR A 1 104 ? 9.873 13.061 -7.780 1.00 92.38 104 THR A CA 1
ATOM 783 C C . THR A 1 104 ? 10.309 11.728 -7.192 1.00 92.38 104 THR A C 1
ATOM 785 O O . THR A 1 104 ? 9.492 10.828 -7.010 1.00 92.38 104 THR A O 1
ATOM 788 N N . ALA A 1 105 ? 11.596 11.549 -6.915 1.00 93.25 105 ALA A N 1
ATOM 789 C CA . ALA A 1 105 ? 12.079 10.310 -6.319 1.00 93.25 105 ALA A CA 1
ATOM 790 C C . ALA A 1 105 ? 13.038 10.578 -5.166 1.00 93.25 105 ALA A C 1
ATOM 792 O O . ALA A 1 105 ? 13.684 11.625 -5.105 1.00 93.25 105 ALA A O 1
ATOM 793 N N . LYS A 1 106 ? 13.120 9.607 -4.263 1.00 92.81 106 LYS A N 1
ATOM 794 C CA . LYS A 1 106 ? 14.069 9.553 -3.160 1.00 92.81 106 LYS A CA 1
ATOM 795 C C . LYS A 1 106 ? 15.051 8.405 -3.356 1.00 92.81 106 LYS A C 1
ATOM 797 O O . LYS A 1 106 ? 14.719 7.380 -3.963 1.00 92.81 106 LYS A O 1
ATOM 802 N N . ASP A 1 107 ? 16.259 8.599 -2.854 1.00 91.00 107 ASP A N 1
ATOM 803 C CA . ASP A 1 107 ? 17.271 7.559 -2.736 1.00 91.00 107 ASP A CA 1
ATOM 804 C C . ASP A 1 107 ? 16.984 6.584 -1.581 1.00 91.00 107 ASP A C 1
ATOM 806 O O . ASP A 1 107 ? 15.965 6.685 -0.895 1.00 91.00 107 ASP A O 1
ATOM 810 N N . GLU A 1 108 ? 17.874 5.608 -1.392 1.00 86.50 108 GLU A N 1
ATOM 811 C CA . GLU A 1 108 ? 17.775 4.610 -0.316 1.00 86.50 108 GLU A CA 1
ATOM 812 C C . GLU A 1 108 ? 17.885 5.230 1.082 1.00 86.50 108 GLU A C 1
ATOM 814 O O . GLU A 1 108 ? 17.336 4.688 2.037 1.00 86.50 108 GLU A O 1
ATOM 819 N N . ALA A 1 109 ? 18.539 6.389 1.203 1.00 87.19 109 ALA A N 1
ATOM 820 C CA . ALA A 1 109 ? 18.604 7.155 2.444 1.00 87.19 109 ALA A CA 1
ATOM 821 C C . ALA A 1 109 ? 17.323 7.977 2.699 1.00 87.19 109 ALA A C 1
ATOM 823 O O . ALA A 1 109 ? 17.222 8.666 3.715 1.00 87.19 109 ALA A O 1
ATOM 824 N N . GLY A 1 110 ? 16.338 7.923 1.795 1.00 85.75 110 GLY A N 1
ATOM 825 C CA . GLY A 1 110 ? 15.089 8.677 1.891 1.00 85.75 110 GLY A CA 1
ATOM 826 C C . GLY A 1 110 ? 15.226 10.157 1.519 1.00 85.75 110 GLY A C 1
ATOM 827 O O . GLY A 1 110 ? 14.294 10.934 1.757 1.00 85.75 110 GLY A O 1
ATOM 828 N N . ILE A 1 111 ? 16.350 10.555 0.921 1.00 89.69 111 ILE A N 1
ATOM 829 C CA . ILE A 1 111 ? 16.641 11.926 0.495 1.00 89.69 111 ILE A CA 1
ATOM 830 C C . ILE A 1 111 ? 16.147 12.114 -0.938 1.00 89.69 111 ILE A C 1
ATOM 832 O O . ILE A 1 111 ? 16.332 11.249 -1.793 1.00 89.69 111 ILE A O 1
ATOM 836 N N . PHE A 1 112 ? 15.501 13.247 -1.219 1.00 92.31 112 PHE A N 1
ATOM 837 C CA . PHE A 1 112 ? 15.065 13.564 -2.578 1.00 92.31 112 PHE A CA 1
ATOM 838 C C . PHE A 1 112 ? 16.258 13.680 -3.526 1.00 92.31 112 PHE A C 1
ATOM 840 O O . PHE A 1 112 ? 17.248 14.347 -3.228 1.00 92.31 112 PHE A O 1
ATOM 847 N N . ILE A 1 113 ? 16.131 13.064 -4.698 1.00 91.62 113 ILE A N 1
ATOM 848 C CA . ILE A 1 113 ? 17.089 13.238 -5.783 1.00 91.62 113 ILE A CA 1
ATOM 849 C C . ILE A 1 113 ? 16.932 14.668 -6.297 1.00 91.62 113 ILE A C 1
ATOM 851 O O . ILE A 1 113 ? 15.823 15.104 -6.616 1.00 91.62 113 ILE A O 1
ATOM 855 N N . THR A 1 114 ? 18.035 15.410 -6.330 1.00 92.31 114 THR A N 1
ATOM 856 C CA . THR A 1 114 ? 18.045 16.817 -6.729 1.00 92.31 114 THR A CA 1
ATOM 857 C C . THR A 1 114 ? 19.059 17.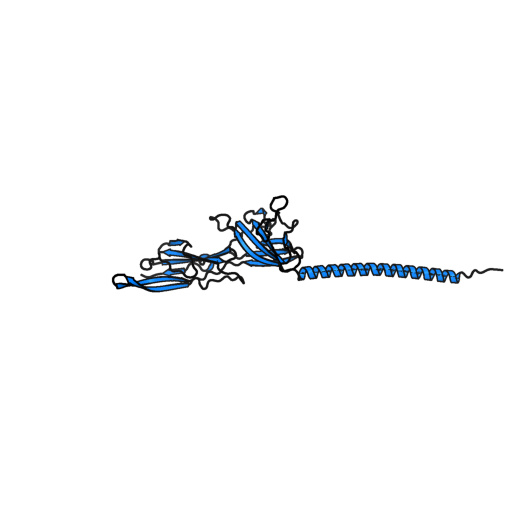058 -7.833 1.00 92.31 114 THR A C 1
ATOM 859 O O . THR A 1 114 ? 20.146 16.483 -7.836 1.00 92.31 114 THR A O 1
ATOM 862 N N . THR A 1 115 ? 18.712 17.961 -8.745 1.00 88.88 115 THR A N 1
ATOM 863 C CA . THR A 1 115 ? 19.611 18.466 -9.782 1.00 88.88 115 THR A CA 1
ATOM 864 C C . THR A 1 115 ? 19.625 19.989 -9.680 1.00 88.88 115 THR A C 1
ATOM 866 O O . THR A 1 115 ? 18.580 20.635 -9.719 1.00 88.88 115 THR A O 1
ATOM 869 N N . GLY A 1 116 ? 20.805 20.582 -9.470 1.00 85.38 116 GLY A N 1
ATOM 870 C CA . GLY A 1 116 ? 20.937 22.033 -9.277 1.00 85.38 116 GLY A CA 1
ATOM 871 C C . GLY A 1 116 ? 20.269 22.573 -8.002 1.00 85.38 116 GLY A C 1
ATOM 872 O O . GLY A 1 116 ? 19.893 23.740 -7.964 1.00 85.38 116 GLY A O 1
ATOM 873 N N . GLY A 1 117 ? 20.089 21.737 -6.971 1.00 85.62 117 GLY A N 1
ATOM 874 C CA . GLY A 1 117 ? 19.478 22.123 -5.690 1.00 85.62 117 GLY A CA 1
ATOM 875 C C . GLY A 1 117 ? 17.944 22.085 -5.654 1.00 85.62 117 GLY A C 1
ATOM 876 O O . GLY A 1 117 ? 17.363 22.348 -4.605 1.00 85.62 117 GLY A O 1
ATOM 877 N N . ALA A 1 118 ? 17.285 21.729 -6.760 1.00 88.31 118 ALA A N 1
ATOM 878 C CA . ALA A 1 118 ? 15.842 21.501 -6.822 1.00 88.31 118 ALA A CA 1
ATOM 879 C C . ALA A 1 118 ? 15.524 20.005 -6.962 1.00 88.31 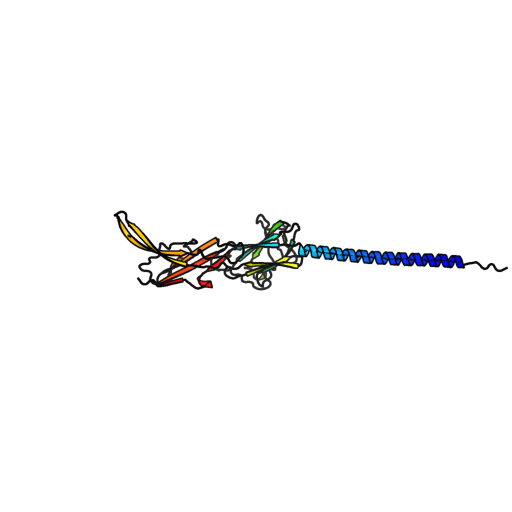118 ALA A C 1
ATOM 881 O O . ALA A 1 118 ? 16.309 19.261 -7.551 1.00 88.31 118 ALA A O 1
ATOM 882 N N . ASN A 1 119 ? 14.366 19.574 -6.445 1.00 90.69 119 ASN A N 1
ATOM 883 C CA . ASN A 1 119 ? 13.888 18.198 -6.601 1.00 90.69 119 ASN A CA 1
ATOM 884 C C . ASN A 1 119 ? 13.765 17.851 -8.082 1.00 90.69 119 ASN A C 1
ATOM 886 O O . ASN A 1 119 ? 13.093 18.550 -8.843 1.00 90.69 119 ASN A O 1
ATOM 890 N N . GLU A 1 120 ? 14.401 16.758 -8.473 1.00 92.50 120 GLU A N 1
ATOM 891 C CA . GLU A 1 120 ? 14.368 16.298 -9.845 1.00 92.50 120 GLU A CA 1
ATOM 892 C C . GLU A 1 120 ? 12.994 15.713 -10.180 1.00 92.50 120 GLU A C 1
ATOM 894 O O . GLU A 1 120 ? 12.420 14.933 -9.413 1.00 92.50 120 GLU A O 1
ATOM 899 N N . ILE A 1 121 ? 12.462 16.125 -11.331 1.00 91.38 121 ILE A N 1
ATOM 900 C CA . ILE A 1 121 ? 11.183 15.649 -11.847 1.00 91.38 121 ILE A CA 1
ATOM 901 C C . ILE A 1 121 ? 11.461 14.552 -12.866 1.00 91.38 121 ILE A C 1
ATOM 903 O O . ILE A 1 121 ? 12.132 14.776 -13.876 1.00 91.38 121 ILE A O 1
ATOM 907 N N . PHE A 1 122 ? 10.894 13.383 -12.605 1.00 92.50 122 PHE A N 1
ATOM 908 C CA . PHE A 1 122 ? 10.937 12.226 -13.478 1.00 92.50 122 PHE A CA 1
ATOM 909 C C . PHE A 1 122 ? 9.630 12.096 -14.259 1.00 92.50 122 PHE A C 1
ATOM 911 O O . PHE A 1 122 ? 8.540 12.354 -13.741 1.00 92.50 122 PHE A O 1
ATOM 918 N N . ASN A 1 123 ? 9.760 11.711 -15.524 1.00 90.81 123 ASN A N 1
ATOM 919 C CA . ASN A 1 123 ? 8.674 11.497 -16.473 1.00 90.81 123 ASN A CA 1
ATOM 920 C C . ASN A 1 123 ? 9.142 10.562 -17.603 1.00 90.81 123 ASN A C 1
ATOM 922 O O . ASN A 1 123 ? 10.207 9.951 -17.530 1.00 90.81 123 ASN A O 1
ATOM 926 N N . PHE A 1 124 ? 8.356 10.449 -18.673 1.00 87.06 124 PHE A N 1
ATOM 927 C CA . PHE A 1 124 ? 8.690 9.593 -19.816 1.00 87.06 124 PHE A CA 1
ATOM 928 C C . PHE A 1 124 ? 10.046 9.933 -20.476 1.00 87.06 124 PHE A C 1
ATOM 930 O O . PHE A 1 124 ? 10.752 9.044 -20.972 1.00 87.06 124 PHE A O 1
ATOM 937 N N . THR A 1 125 ? 10.415 11.216 -20.471 1.00 89.12 125 THR A N 1
ATOM 938 C CA . THR A 1 125 ? 11.660 11.724 -21.057 1.00 89.12 125 THR A CA 1
ATOM 939 C C . THR A 1 125 ? 12.808 11.658 -20.051 1.00 89.12 125 THR A C 1
ATOM 941 O O . THR A 1 125 ? 13.858 11.103 -20.372 1.00 89.12 125 THR A O 1
ATOM 944 N N . ASN A 1 126 ? 12.607 12.172 -18.832 1.00 92.19 126 ASN A N 1
ATOM 945 C CA . ASN A 1 126 ? 13.579 12.081 -17.743 1.00 92.19 126 ASN A CA 1
ATOM 946 C C . ASN A 1 126 ? 13.289 10.860 -16.860 1.00 92.19 126 ASN A C 1
ATOM 948 O O . ASN A 1 126 ? 12.478 10.921 -15.937 1.00 92.19 126 ASN A O 1
ATOM 952 N N . ARG A 1 127 ? 13.918 9.730 -17.178 1.00 92.69 127 ARG A N 1
ATOM 953 C CA . ARG A 1 127 ? 13.589 8.420 -16.601 1.00 92.69 127 ARG A CA 1
ATOM 954 C C . ARG A 1 127 ? 14.303 8.201 -15.273 1.00 92.69 127 ARG A C 1
ATOM 956 O O . ARG A 1 127 ? 15.517 8.373 -15.192 1.00 92.69 127 ARG A O 1
ATOM 963 N N . LEU A 1 128 ? 13.578 7.719 -14.265 1.00 93.69 128 LEU A N 1
ATOM 964 C CA . LEU A 1 128 ? 14.183 7.338 -12.989 1.00 93.69 128 LEU A CA 1
ATOM 965 C C . LEU A 1 128 ? 15.047 6.084 -13.173 1.00 93.69 128 LEU A C 1
ATOM 967 O O . LEU A 1 128 ? 14.545 5.053 -13.614 1.00 93.69 128 LEU A O 1
ATOM 971 N N . SER A 1 129 ? 16.326 6.156 -12.800 1.00 93.69 129 SER A N 1
ATOM 972 C CA . SER A 1 129 ? 17.229 5.000 -12.790 1.00 93.69 129 SER A CA 1
ATOM 973 C C . SER A 1 129 ? 17.251 4.343 -11.410 1.00 93.69 129 SER A C 1
ATOM 975 O O . SER A 1 129 ? 17.601 4.983 -10.418 1.00 93.69 129 SER A O 1
ATOM 977 N N . ILE A 1 130 ? 16.931 3.053 -11.354 1.00 92.75 130 ILE A N 1
ATOM 978 C CA . ILE A 1 130 ? 17.027 2.224 -10.152 1.00 92.75 130 ILE A CA 1
ATOM 979 C C . ILE A 1 130 ? 18.313 1.395 -10.257 1.00 92.75 130 ILE A C 1
ATOM 981 O O . ILE A 1 130 ? 18.443 0.614 -11.204 1.00 92.75 130 ILE A O 1
ATOM 985 N N . PRO A 1 131 ? 19.287 1.578 -9.349 1.00 92.56 131 PRO A N 1
ATOM 986 C CA . PRO A 1 131 ? 20.541 0.827 -9.385 1.00 92.56 131 PRO A CA 1
ATOM 987 C C . PRO A 1 131 ? 20.289 -0.673 -9.192 1.00 92.56 131 PRO A C 1
ATOM 989 O O . PRO A 1 131 ? 19.333 -1.047 -8.517 1.00 92.56 131 PRO A O 1
ATOM 992 N N . GLY A 1 132 ? 21.139 -1.519 -9.777 1.00 90.38 132 GLY A N 1
ATOM 993 C CA . GLY A 1 132 ? 21.074 -2.966 -9.564 1.00 90.38 132 GLY A CA 1
ATOM 994 C C . GLY A 1 132 ? 21.290 -3.327 -8.091 1.00 90.38 132 GLY A C 1
ATOM 995 O O . GLY A 1 132 ? 22.162 -2.752 -7.439 1.00 90.38 132 GLY A O 1
ATOM 996 N N . GLY A 1 133 ? 20.466 -4.228 -7.560 1.00 87.50 133 GLY A N 1
ATOM 997 C CA . GLY A 1 133 ? 20.455 -4.654 -6.160 1.00 87.50 133 GLY A CA 1
ATOM 998 C C . GLY A 1 133 ? 19.955 -3.592 -5.178 1.00 87.50 133 GLY A C 1
ATOM 999 O O . GLY A 1 133 ? 19.958 -3.836 -3.972 1.00 87.50 133 GLY A O 1
ATOM 1000 N N . GLY A 1 134 ? 19.553 -2.421 -5.674 1.00 90.12 134 GLY A N 1
ATOM 1001 C CA . GLY A 1 134 ? 19.156 -1.284 -4.859 1.00 90.12 134 GLY A CA 1
ATOM 1002 C C . GLY A 1 134 ? 17.680 -0.932 -4.982 1.00 90.12 134 GLY A C 1
ATOM 1003 O O . GLY A 1 134 ? 16.884 -1.617 -5.632 1.00 90.12 134 GLY A O 1
ATOM 1004 N N . ALA A 1 135 ? 17.307 0.174 -4.348 1.00 91.88 135 ALA A N 1
ATOM 1005 C CA . ALA A 1 135 ? 15.934 0.658 -4.316 1.00 91.88 135 ALA A CA 1
ATOM 1006 C C . ALA A 1 135 ? 15.839 2.162 -4.559 1.00 91.88 135 ALA A C 1
ATOM 1008 O O . ALA A 1 135 ? 16.743 2.941 -4.258 1.00 91.88 135 ALA A O 1
ATOM 1009 N N . ARG A 1 136 ? 14.698 2.592 -5.094 1.00 93.06 136 ARG A N 1
ATOM 1010 C CA . ARG A 1 136 ? 14.315 4.007 -5.152 1.00 93.06 136 ARG A CA 1
ATOM 1011 C C . ARG A 1 136 ? 12.857 4.144 -4.760 1.00 93.06 136 ARG A C 1
ATOM 1013 O O . ARG A 1 136 ? 12.044 3.273 -5.060 1.00 93.06 136 ARG A O 1
ATOM 1020 N N . THR A 1 137 ? 12.526 5.256 -4.116 1.00 92.38 137 THR A N 1
ATOM 1021 C CA . THR A 1 137 ? 11.143 5.544 -3.727 1.00 92.38 137 THR A CA 1
ATOM 1022 C C . THR A 1 137 ? 10.581 6.642 -4.611 1.00 92.38 137 THR A C 1
ATOM 1024 O O . THR A 1 137 ? 11.036 7.781 -4.543 1.00 92.38 137 THR A O 1
ATOM 1027 N N . ALA A 1 138 ? 9.598 6.315 -5.445 1.00 91.31 138 ALA A N 1
ATOM 1028 C CA . ALA A 1 138 ? 8.851 7.296 -6.216 1.00 91.31 138 ALA A CA 1
ATOM 1029 C C . ALA A 1 138 ? 7.869 8.029 -5.295 1.00 91.31 138 ALA A C 1
ATOM 1031 O O . ALA A 1 138 ? 7.094 7.409 -4.573 1.00 91.31 138 ALA A O 1
ATOM 1032 N N . HIS A 1 139 ? 7.913 9.353 -5.319 1.00 89.75 139 HIS A N 1
ATOM 1033 C CA . HIS A 1 139 ? 7.085 10.243 -4.523 1.00 89.75 139 HIS A CA 1
ATOM 1034 C C . HIS A 1 139 ? 6.082 10.945 -5.440 1.00 89.75 139 HIS A C 1
ATOM 1036 O O . HIS A 1 139 ? 6.448 11.771 -6.282 1.00 89.75 139 HIS A O 1
ATOM 1042 N N . ILE A 1 140 ? 4.807 10.592 -5.293 1.00 87.31 140 ILE A N 1
ATOM 1043 C CA . ILE A 1 140 ? 3.741 11.028 -6.194 1.00 87.31 140 ILE A CA 1
ATOM 1044 C C . ILE A 1 140 ? 2.706 11.814 -5.399 1.00 87.31 140 ILE A C 1
ATOM 1046 O O . ILE A 1 140 ? 2.172 11.350 -4.393 1.00 87.31 140 ILE A O 1
ATOM 1050 N N . ASN A 1 141 ? 2.397 13.014 -5.882 1.00 82.12 141 ASN A N 1
ATOM 1051 C CA . ASN A 1 141 ? 1.360 13.855 -5.304 1.00 82.12 141 ASN A CA 1
ATOM 1052 C C . ASN A 1 141 ? 0.017 13.606 -6.006 1.00 82.12 141 ASN A C 1
ATOM 1054 O O . ASN A 1 141 ? -0.133 13.927 -7.188 1.00 82.12 141 ASN A O 1
ATOM 1058 N N . LEU A 1 142 ? -0.944 13.067 -5.250 1.00 77.25 142 LEU A N 1
ATOM 1059 C CA . LEU A 1 142 ? -2.298 12.715 -5.688 1.00 77.25 142 LEU A CA 1
ATOM 1060 C C . LEU A 1 142 ? -3.269 13.906 -5.662 1.00 77.25 142 LEU A C 1
ATOM 1062 O O . LEU A 1 142 ? -4.359 13.835 -6.226 1.00 77.25 142 LEU A O 1
ATOM 1066 N N . THR A 1 143 ? -2.899 15.013 -5.012 1.00 72.81 143 THR A N 1
ATOM 1067 C CA . THR A 1 143 ? -3.769 16.198 -4.898 1.00 72.81 143 THR A CA 1
ATOM 1068 C C . THR A 1 143 ? -3.781 17.072 -6.147 1.00 72.81 143 THR A C 1
ATOM 1070 O O . THR A 1 143 ? -4.720 17.846 -6.329 1.00 72.81 143 THR A O 1
ATOM 1073 N N . CYS A 1 144 ? -2.778 16.934 -7.017 1.00 69.06 144 CYS A N 1
ATOM 1074 C CA . CYS A 1 144 ? -2.656 17.688 -8.259 1.00 69.06 144 CYS A CA 1
ATOM 1075 C C . CYS A 1 144 ? -3.266 16.887 -9.421 1.00 69.06 144 CYS A C 1
ATOM 1077 O O . CYS A 1 144 ? -2.624 15.947 -9.895 1.00 69.06 144 CYS A O 1
ATOM 1079 N N . PRO A 1 145 ? -4.451 17.261 -9.947 1.00 66.06 145 PRO A N 1
ATOM 1080 C CA . PRO A 1 145 ? -5.096 16.528 -11.044 1.00 66.06 145 PRO A CA 1
ATOM 1081 C C . PRO A 1 145 ? -4.208 16.455 -12.292 1.00 66.06 145 PRO A C 1
ATOM 1083 O O . PRO A 1 145 ? -4.243 15.485 -13.036 1.00 66.06 145 PRO A O 1
ATOM 1086 N N . ASN A 1 146 ? -3.367 17.473 -12.477 1.00 73.94 146 ASN A N 1
ATOM 1087 C CA . ASN A 1 146 ? -2.472 17.655 -13.615 1.00 73.94 146 ASN A CA 1
ATOM 1088 C C . ASN A 1 146 ? -1.273 16.690 -13.595 1.00 73.94 146 ASN A C 1
ATOM 1090 O O . ASN A 1 146 ? -0.518 16.645 -14.561 1.00 73.94 146 ASN A O 1
ATOM 1094 N N . ASN A 1 147 ? -1.066 15.956 -12.496 1.00 78.50 147 ASN A N 1
ATOM 1095 C CA . ASN A 1 147 ? -0.042 14.916 -12.413 1.00 78.50 147 ASN A CA 1
ATOM 1096 C C . ASN A 1 147 ? -0.510 13.597 -13.024 1.00 78.50 147 ASN A C 1
ATOM 1098 O O . ASN A 1 147 ? 0.296 12.676 -13.128 1.00 78.50 147 ASN A O 1
ATOM 1102 N N . PHE A 1 148 ? -1.778 13.499 -13.425 1.00 81.44 148 PHE A N 1
ATOM 1103 C CA . PHE A 1 148 ? -2.347 12.299 -14.011 1.00 81.44 148 PHE A CA 1
ATOM 1104 C C . PHE A 1 148 ? -2.963 12.586 -15.374 1.00 81.44 148 PHE A C 1
ATOM 1106 O O . PHE A 1 148 ? -3.535 13.648 -15.612 1.00 81.44 148 PHE A O 1
ATOM 1113 N N . THR A 1 149 ? -2.878 11.609 -16.274 1.00 76.81 149 THR A N 1
ATOM 1114 C CA . THR A 1 149 ? -3.552 11.672 -17.582 1.00 76.81 149 THR A CA 1
ATOM 1115 C C . THR A 1 149 ? -5.074 11.642 -17.458 1.00 76.81 149 THR A C 1
ATOM 1117 O O . THR A 1 149 ? -5.784 12.146 -18.322 1.00 76.81 149 THR A O 1
ATOM 1120 N N . THR A 1 150 ? -5.577 11.042 -16.383 1.00 73.62 150 THR A N 1
ATOM 1121 C CA . THR A 1 150 ? -6.992 10.932 -16.024 1.00 73.62 150 THR A CA 1
ATOM 1122 C C . THR A 1 150 ? -7.114 11.192 -14.526 1.00 73.62 150 THR A C 1
ATOM 1124 O O . THR A 1 150 ? -6.205 10.878 -13.767 1.00 73.62 150 THR A O 1
ATOM 1127 N N . GLY A 1 151 ? -8.203 11.814 -14.070 1.00 65.06 151 GLY A N 1
ATOM 1128 C CA . GLY A 1 151 ? -8.355 12.131 -12.649 1.00 65.06 151 GLY A CA 1
ATOM 1129 C C . GLY A 1 151 ? -8.454 10.867 -11.791 1.00 65.06 151 GLY A C 1
ATOM 1130 O O . GLY A 1 151 ? -9.544 10.319 -11.650 1.00 65.06 151 GLY A O 1
ATOM 1131 N N . THR A 1 152 ? -7.348 10.427 -11.191 1.00 66.19 152 THR A N 1
ATOM 1132 C CA . THR A 1 152 ? -7.338 9.272 -10.285 1.00 66.19 152 THR A CA 1
ATOM 1133 C C . THR A 1 152 ? -7.696 9.710 -8.875 1.00 66.19 152 THR A C 1
ATOM 1135 O O . THR A 1 152 ? -7.061 10.590 -8.295 1.00 66.19 152 THR A O 1
ATOM 1138 N N . LYS A 1 153 ? -8.715 9.077 -8.297 1.00 68.06 153 LYS A N 1
ATOM 1139 C CA . LYS A 1 153 ? -8.982 9.139 -6.859 1.00 68.06 153 LYS A CA 1
ATOM 1140 C C . LYS A 1 153 ? -8.609 7.786 -6.280 1.00 68.06 153 LYS A C 1
ATOM 1142 O O . LYS A 1 153 ? -9.150 6.781 -6.721 1.00 68.06 153 LYS A O 1
ATOM 1147 N N . ILE A 1 154 ? -7.688 7.781 -5.326 1.00 74.50 154 ILE A N 1
ATOM 1148 C CA . ILE A 1 154 ? -7.303 6.581 -4.586 1.00 74.50 154 ILE A CA 1
ATOM 1149 C C . ILE A 1 154 ? -7.753 6.790 -3.145 1.00 74.50 154 ILE A C 1
ATOM 1151 O O . ILE A 1 154 ? -7.432 7.816 -2.532 1.00 74.50 154 ILE A O 1
ATOM 1155 N N . ALA A 1 155 ? -8.535 5.847 -2.637 1.00 75.31 155 ALA A N 1
ATOM 1156 C CA . ALA A 1 155 ? -8.928 5.783 -1.242 1.00 75.31 155 ALA A CA 1
ATOM 1157 C C . ALA A 1 155 ? -8.202 4.606 -0.580 1.00 75.31 155 ALA A C 1
ATOM 1159 O O . ALA A 1 155 ? -7.995 3.571 -1.204 1.00 75.31 155 ALA A O 1
ATOM 1160 N N . ASN A 1 156 ? -7.815 4.761 0.684 1.00 76.19 156 ASN A N 1
ATOM 1161 C CA . ASN A 1 156 ? -7.108 3.725 1.447 1.00 76.19 156 ASN A CA 1
ATOM 1162 C C . ASN A 1 156 ? -8.001 2.539 1.854 1.00 76.19 156 ASN A C 1
ATOM 1164 O O . ASN A 1 156 ? -7.508 1.571 2.422 1.00 76.19 156 ASN A O 1
ATOM 1168 N N . ASN A 1 157 ? -9.306 2.626 1.594 1.00 79.56 157 ASN A N 1
ATOM 1169 C CA . ASN A 1 157 ? -10.297 1.591 1.877 1.00 79.56 157 ASN A CA 1
ATOM 1170 C C . ASN A 1 157 ? -10.769 0.836 0.627 1.00 79.56 157 ASN A C 1
ATOM 1172 O O . ASN A 1 157 ? -11.689 0.023 0.721 1.00 79.56 157 ASN A O 1
ATOM 1176 N N . GLU A 1 158 ? -10.150 1.085 -0.526 1.00 83.94 158 GLU A N 1
ATOM 1177 C CA . GLU A 1 158 ? -10.439 0.409 -1.788 1.00 83.94 158 GLU A CA 1
ATOM 1178 C C . GLU A 1 158 ? -9.166 -0.231 -2.330 1.00 83.94 158 GLU A C 1
ATOM 1180 O O . GLU A 1 158 ? -8.078 0.321 -2.198 1.00 83.94 158 GLU A O 1
ATOM 1185 N N . THR A 1 159 ? -9.293 -1.398 -2.960 1.00 86.81 159 THR A N 1
ATOM 1186 C CA . THR A 1 159 ? -8.154 -2.032 -3.625 1.00 86.81 159 THR A CA 1
ATOM 1187 C C . THR A 1 159 ? -7.651 -1.139 -4.751 1.00 86.81 159 THR A C 1
ATOM 1189 O O . THR A 1 159 ? -8.441 -0.665 -5.570 1.00 86.81 159 THR A O 1
ATOM 1192 N N . PHE A 1 160 ? -6.337 -0.963 -4.846 1.00 85.06 160 PHE A N 1
ATOM 1193 C CA . PHE A 1 160 ? -5.735 -0.287 -5.986 1.00 85.06 160 PHE A CA 1
ATOM 1194 C C . PHE A 1 160 ? -4.494 -1.010 -6.490 1.00 85.06 160 PHE A C 1
ATOM 1196 O O . PHE A 1 160 ? -3.907 -1.864 -5.829 1.00 85.06 160 PHE A O 1
ATOM 1203 N N . VAL A 1 161 ? -4.127 -0.688 -7.722 1.00 88.44 161 VAL A N 1
ATOM 1204 C CA . VAL A 1 161 ? -3.084 -1.363 -8.480 1.00 88.44 161 VAL A CA 1
ATOM 1205 C C . VAL A 1 161 ? -2.013 -0.358 -8.855 1.00 88.44 161 VAL A C 1
ATOM 1207 O O . VAL A 1 161 ? -2.313 0.712 -9.381 1.00 88.44 161 VAL A O 1
ATOM 1210 N N . ILE A 1 162 ? -0.761 -0.735 -8.625 1.00 89.50 162 ILE A N 1
ATOM 1211 C CA . ILE A 1 162 ? 0.409 -0.031 -9.131 1.00 89.50 162 ILE A CA 1
ATOM 1212 C C . ILE A 1 162 ? 0.987 -0.835 -10.284 1.00 89.50 162 ILE A C 1
ATOM 1214 O O . ILE A 1 162 ? 1.271 -2.025 -10.136 1.00 89.50 162 ILE A O 1
ATOM 1218 N N . GLU A 1 163 ? 1.210 -0.163 -11.407 1.00 92.31 163 GLU A N 1
ATOM 1219 C CA . GLU A 1 163 ? 1.948 -0.700 -12.543 1.00 92.31 163 GLU A CA 1
ATOM 1220 C C . GLU A 1 163 ? 3.182 0.165 -12.797 1.00 92.31 163 GLU A C 1
ATOM 1222 O O . GLU A 1 163 ? 3.091 1.385 -12.940 1.00 92.31 163 GLU A O 1
ATOM 1227 N N . VAL A 1 164 ? 4.348 -0.467 -12.851 1.00 92.25 164 VAL A N 1
ATOM 1228 C CA . VAL A 1 164 ? 5.629 0.174 -13.142 1.00 92.25 164 VAL A CA 1
ATOM 1229 C C . VAL A 1 164 ? 6.129 -0.353 -14.477 1.00 92.25 164 VAL A C 1
ATOM 1231 O O . VAL A 1 164 ? 6.298 -1.557 -14.648 1.00 92.25 164 VAL A O 1
ATOM 1234 N N . MET A 1 165 ? 6.367 0.556 -15.419 1.00 91.88 165 MET A N 1
ATOM 1235 C CA . MET A 1 165 ? 6.863 0.238 -16.755 1.00 91.88 165 MET A CA 1
ATOM 1236 C C . MET A 1 165 ? 8.339 0.614 -16.870 1.00 91.88 165 MET A C 1
ATOM 1238 O O . MET A 1 165 ? 8.726 1.729 -16.500 1.00 91.88 165 MET A O 1
ATOM 1242 N N . THR A 1 166 ? 9.155 -0.278 -17.426 1.00 92.94 166 THR A N 1
ATOM 1243 C CA . THR A 1 166 ? 10.597 -0.056 -17.612 1.00 92.94 166 THR A CA 1
ATOM 1244 C C . THR A 1 166 ? 10.957 0.270 -19.058 1.00 92.94 166 THR A C 1
ATOM 1246 O O . THR A 1 166 ? 10.157 0.114 -19.981 1.00 92.94 166 THR A O 1
ATOM 1249 N N . SER A 1 167 ? 12.195 0.709 -19.291 1.00 88.75 167 SER A N 1
ATOM 1250 C CA . SER A 1 167 ? 12.720 0.948 -20.638 1.00 88.75 167 SER A CA 1
ATOM 1251 C C . SER A 1 167 ? 12.798 -0.306 -21.506 1.00 88.75 167 SER A C 1
ATOM 1253 O O . SER A 1 167 ? 12.871 -0.168 -22.725 1.00 88.75 167 SER A O 1
ATOM 1255 N N . HIS A 1 168 ? 12.770 -1.493 -20.897 1.00 87.56 168 HIS A N 1
ATOM 1256 C CA . HIS A 1 168 ? 12.695 -2.779 -21.591 1.00 87.56 168 HIS A CA 1
ATOM 1257 C C . HIS A 1 168 ? 11.253 -3.176 -21.947 1.00 87.56 168 HIS A C 1
ATOM 1259 O O . HIS A 1 168 ? 11.042 -4.232 -22.528 1.00 87.56 168 HIS A O 1
ATOM 1265 N N . ILE A 1 169 ? 10.266 -2.312 -21.663 1.00 86.69 169 ILE A N 1
ATOM 1266 C CA . ILE A 1 169 ? 8.832 -2.542 -21.919 1.00 86.69 169 ILE A CA 1
ATOM 1267 C C . ILE A 1 169 ? 8.252 -3.640 -21.003 1.00 86.69 169 ILE A C 1
ATOM 1269 O O . ILE A 1 169 ? 7.119 -4.081 -21.176 1.00 86.69 169 ILE A O 1
ATOM 1273 N N . ASN A 1 170 ? 8.978 -4.022 -19.950 1.00 87.88 170 ASN A N 1
ATOM 1274 C CA . ASN A 1 170 ? 8.426 -4.864 -18.899 1.00 87.88 170 ASN A CA 1
ATOM 1275 C C . ASN A 1 170 ? 7.455 -4.069 -18.026 1.00 87.88 170 ASN A C 1
ATOM 1277 O O . ASN A 1 170 ? 7.653 -2.875 -17.769 1.00 87.88 170 ASN A O 1
ATOM 1281 N N . ILE A 1 171 ? 6.406 -4.752 -17.568 1.00 90.12 171 ILE A N 1
ATOM 1282 C CA . ILE A 1 171 ? 5.374 -4.193 -16.697 1.00 90.12 171 ILE A CA 1
ATOM 1283 C C . ILE A 1 171 ? 5.356 -4.998 -15.403 1.00 90.12 171 ILE A C 1
ATOM 1285 O O . ILE A 1 171 ? 5.009 -6.177 -15.394 1.00 90.12 171 ILE A O 1
ATOM 1289 N N . PHE A 1 172 ? 5.691 -4.333 -14.304 1.00 90.94 172 PHE A N 1
ATOM 1290 C CA . PHE A 1 172 ? 5.656 -4.903 -12.965 1.00 90.94 172 PHE A CA 1
ATOM 1291 C C . PHE A 1 172 ? 4.421 -4.388 -12.245 1.00 90.94 172 PHE A C 1
ATOM 1293 O O . PHE A 1 172 ? 4.260 -3.182 -12.054 1.00 90.94 172 PHE A O 1
ATOM 1300 N N . ARG A 1 173 ? 3.539 -5.307 -11.858 1.00 89.94 173 ARG A N 1
ATOM 1301 C CA . ARG A 1 173 ? 2.245 -4.982 -11.263 1.00 89.94 173 ARG A CA 1
ATOM 1302 C C . ARG A 1 173 ? 2.151 -5.511 -9.842 1.00 89.94 173 ARG A C 1
ATOM 1304 O O . ARG A 1 173 ? 2.457 -6.674 -9.593 1.00 89.94 173 ARG A O 1
ATOM 1311 N N . ARG A 1 174 ? 1.653 -4.678 -8.929 1.00 88.62 174 ARG A N 1
ATOM 1312 C CA . ARG A 1 174 ? 1.242 -5.099 -7.585 1.00 88.62 174 ARG A CA 1
ATOM 1313 C C . ARG A 1 174 ? -0.102 -4.473 -7.238 1.00 88.62 174 ARG A C 1
ATOM 1315 O O . ARG A 1 174 ? -0.302 -3.281 -7.451 1.00 88.62 174 ARG A O 1
ATOM 1322 N N . ALA A 1 175 ? -1.019 -5.295 -6.743 1.00 88.38 175 ALA A N 1
ATOM 1323 C CA . ALA A 1 175 ? -2.268 -4.838 -6.151 1.00 88.38 175 ALA A CA 1
ATOM 1324 C C . ALA A 1 175 ? -2.096 -4.737 -4.633 1.00 88.38 175 ALA A C 1
ATOM 1326 O O . ALA A 1 175 ? -1.346 -5.526 -4.062 1.00 88.38 175 ALA A O 1
ATOM 1327 N N . PHE A 1 176 ? -2.775 -3.765 -4.036 1.00 87.31 176 PHE A N 1
ATOM 1328 C CA . PHE A 1 176 ? -2.846 -3.546 -2.598 1.00 87.31 176 PHE A CA 1
ATOM 1329 C C . PHE A 1 176 ? -4.317 -3.534 -2.217 1.00 87.31 176 PHE A C 1
ATOM 1331 O O . PHE A 1 176 ? -5.091 -2.711 -2.721 1.00 87.31 176 PHE A O 1
ATOM 1338 N N . ALA A 1 177 ? -4.723 -4.495 -1.403 1.00 89.50 177 ALA A N 1
ATOM 1339 C CA . ALA A 1 177 ? -6.081 -4.680 -0.950 1.00 89.50 177 ALA A CA 1
ATOM 1340 C C . ALA A 1 177 ? -6.189 -4.296 0.530 1.00 89.50 177 ALA A C 1
ATOM 1342 O O . ALA A 1 177 ? -5.336 -4.647 1.331 1.00 89.50 177 ALA A O 1
ATOM 1343 N N . PRO A 1 178 ? -7.262 -3.596 0.930 1.00 89.94 178 PRO A N 1
ATOM 1344 C CA . PRO A 1 178 ? -7.427 -3.239 2.324 1.00 89.94 178 PRO A CA 1
ATOM 1345 C C . PRO A 1 178 ? -7.661 -4.491 3.175 1.00 89.94 178 PRO A C 1
ATOM 1347 O O . PRO A 1 178 ? -8.380 -5.400 2.724 1.00 89.94 178 PRO A O 1
ATOM 1350 N N . PRO A 1 179 ? -7.156 -4.511 4.420 1.00 92.75 179 PRO A N 1
ATOM 1351 C CA . PRO A 1 179 ? -7.270 -5.667 5.297 1.00 92.75 179 PRO A CA 1
ATOM 1352 C C . PRO A 1 179 ? -8.739 -6.016 5.579 1.00 92.75 179 PRO A C 1
ATOM 1354 O O . PRO A 1 179 ? -9.653 -5.206 5.387 1.00 92.75 179 PRO A O 1
ATOM 1357 N N . VAL A 1 180 ? -8.998 -7.249 6.013 1.00 94.56 180 VAL A N 1
ATOM 1358 C CA . VAL A 1 180 ? -10.351 -7.764 6.260 1.00 94.56 180 VAL A CA 1
ATOM 1359 C C . VAL A 1 180 ? -10.658 -7.739 7.765 1.00 94.56 180 VAL A C 1
ATOM 1361 O O . VAL A 1 180 ? -10.136 -8.579 8.507 1.00 94.56 180 VAL A O 1
ATOM 1364 N N . PRO A 1 181 ? -11.518 -6.812 8.237 1.00 95.00 181 PRO A N 1
ATOM 1365 C CA . PRO A 1 181 ? -11.932 -6.748 9.630 1.00 95.00 181 PRO A CA 1
ATOM 1366 C C . PRO A 1 181 ? -12.907 -7.877 9.931 1.00 95.00 181 PRO A C 1
ATOM 1368 O O . PRO A 1 181 ? -13.984 -7.973 9.341 1.00 95.00 181 PRO A O 1
ATOM 1371 N N . LEU A 1 182 ? -12.534 -8.716 10.889 1.00 94.31 182 LEU A N 1
ATOM 1372 C CA . LEU A 1 182 ? -13.382 -9.751 11.459 1.00 94.31 182 LEU A CA 1
ATOM 1373 C C . LEU A 1 182 ? -13.407 -9.558 12.968 1.00 94.31 182 LEU A C 1
ATOM 1375 O O . LEU A 1 182 ? -12.379 -9.687 13.630 1.00 94.31 182 LEU A O 1
ATOM 1379 N N . ALA A 1 183 ? -14.591 -9.249 13.485 1.00 94.88 183 ALA A N 1
ATOM 1380 C CA . ALA A 1 183 ? -14.830 -9.027 14.899 1.00 94.88 183 ALA A CA 1
ATOM 1381 C C . ALA A 1 183 ? -15.739 -10.122 15.459 1.00 94.88 183 ALA A C 1
ATOM 1383 O O . ALA A 1 183 ? -16.795 -10.425 14.903 1.00 94.88 183 ALA A O 1
ATOM 1384 N N . GLU A 1 184 ? -15.329 -10.686 16.584 1.00 94.50 184 GLU A N 1
ATOM 1385 C CA . GLU A 1 184 ? -16.120 -11.570 17.423 1.00 94.50 184 GLU A CA 1
ATOM 1386 C C . GLU A 1 184 ? -16.384 -10.866 18.753 1.00 94.50 184 GLU A C 1
ATOM 1388 O O . GLU A 1 184 ? -15.540 -10.127 19.267 1.00 94.50 184 GLU A O 1
ATOM 1393 N N . VAL A 1 185 ? -17.573 -11.079 19.308 1.00 92.88 185 VAL A N 1
ATOM 1394 C CA . VAL A 1 185 ? -17.956 -10.498 20.589 1.00 92.88 185 VAL A CA 1
ATOM 1395 C C . VAL A 1 185 ? -18.353 -11.610 21.542 1.00 92.88 185 VAL A C 1
ATOM 1397 O O . VAL A 1 185 ? -19.182 -12.453 21.198 1.00 92.88 185 VAL A O 1
ATOM 1400 N N . ARG A 1 186 ? -17.763 -11.603 22.739 1.00 93.25 186 ARG A N 1
ATOM 1401 C CA . ARG A 1 186 ? -18.017 -12.594 23.790 1.00 93.25 186 ARG A CA 1
ATOM 1402 C C . ARG A 1 186 ? -18.487 -11.914 25.067 1.00 93.25 186 ARG A C 1
ATOM 1404 O O . ARG A 1 186 ? -18.017 -10.826 25.403 1.00 93.25 186 ARG A O 1
ATOM 1411 N N . PHE A 1 187 ? -19.403 -12.575 25.762 1.00 90.44 187 PHE A N 1
ATOM 1412 C CA . PHE A 1 187 ? -19.849 -12.197 27.096 1.00 90.44 187 PHE A CA 1
ATOM 1413 C C . PHE A 1 187 ? -19.179 -13.105 28.109 1.00 90.44 187 PHE A C 1
ATOM 1415 O O . PHE A 1 187 ? -19.217 -14.324 27.964 1.00 90.44 187 PHE A O 1
ATOM 1422 N N . GLU A 1 188 ? -18.590 -12.496 29.123 1.00 90.94 188 GLU A N 1
ATOM 1423 C CA . GLU A 1 188 ? -17.923 -13.198 30.208 1.00 90.94 188 GLU A CA 1
ATOM 1424 C C . GLU A 1 188 ? -18.379 -12.608 31.540 1.00 90.94 188 GLU A C 1
ATOM 1426 O O . GLU A 1 188 ? -18.739 -11.431 31.623 1.00 90.94 188 GLU A O 1
ATOM 1431 N N . THR A 1 189 ? -18.328 -13.414 32.594 1.00 89.94 189 THR A N 1
ATOM 1432 C CA . THR A 1 189 ? -18.661 -12.985 33.955 1.00 89.94 189 THR A CA 1
ATOM 1433 C C . THR A 1 189 ? -17.420 -13.100 34.823 1.00 89.94 189 THR A C 1
ATOM 1435 O O . THR A 1 189 ? -16.800 -14.159 34.909 1.00 89.94 189 THR A O 1
ATOM 1438 N N . GLU A 1 190 ? -17.060 -12.021 35.511 1.00 89.81 190 GLU A N 1
ATOM 1439 C CA . GLU A 1 190 ? -16.006 -12.052 36.523 1.00 89.81 190 GLU A CA 1
ATOM 1440 C C . GLU A 1 190 ? -16.583 -11.973 37.933 1.00 89.81 190 GLU A C 1
ATOM 1442 O O . GLU A 1 190 ? -17.622 -11.361 38.194 1.00 89.81 190 GLU A O 1
ATOM 1447 N N . ARG A 1 191 ? -15.851 -12.577 38.868 1.00 92.12 191 ARG A N 1
ATOM 1448 C CA . ARG A 1 191 ? -16.112 -12.486 40.299 1.00 92.12 191 ARG A CA 1
ATOM 1449 C C . ARG A 1 191 ? -15.240 -11.387 40.898 1.00 92.12 191 ARG A C 1
ATOM 1451 O O . ARG A 1 191 ? -14.024 -11.539 40.978 1.00 92.12 191 ARG A O 1
ATOM 1458 N N . ILE A 1 192 ? -15.865 -10.317 41.375 1.00 88.56 192 ILE A N 1
ATOM 1459 C CA . ILE A 1 192 ? -15.199 -9.214 42.068 1.00 88.56 192 ILE A CA 1
ATOM 1460 C C . ILE A 1 192 ? -15.341 -9.438 43.572 1.00 88.56 192 ILE A C 1
ATOM 1462 O O . ILE A 1 192 ? -16.439 -9.661 44.079 1.00 88.56 192 ILE A O 1
ATOM 1466 N N . VAL A 1 193 ? -14.222 -9.385 44.292 1.00 90.75 193 VAL A N 1
ATOM 1467 C CA . VAL A 1 193 ? -14.198 -9.478 45.756 1.00 90.75 193 VAL A CA 1
ATOM 1468 C C . VAL A 1 193 ? -13.802 -8.116 46.310 1.00 90.75 193 VAL A C 1
ATOM 1470 O O . VAL A 1 193 ? -12.690 -7.645 46.084 1.00 90.75 193 VAL A O 1
ATOM 1473 N N . ALA A 1 194 ? -14.726 -7.462 47.006 1.00 89.06 194 ALA A N 1
ATOM 1474 C CA . ALA A 1 194 ? -14.469 -6.194 47.673 1.00 89.06 194 ALA A CA 1
ATOM 1475 C C . ALA A 1 194 ? -13.620 -6.396 48.942 1.00 89.06 194 ALA A C 1
ATOM 1477 O O . ALA A 1 194 ? -13.565 -7.486 49.510 1.00 89.06 194 ALA A O 1
ATOM 1478 N N . ALA A 1 195 ? -12.988 -5.324 49.432 1.00 89.38 195 ALA A N 1
ATOM 1479 C CA . ALA A 1 195 ? -12.112 -5.370 50.611 1.00 89.38 195 ALA A CA 1
ATOM 1480 C C . ALA A 1 195 ? -12.817 -5.844 51.902 1.00 89.38 195 ALA A C 1
ATOM 1482 O O . ALA A 1 195 ? -12.167 -6.337 52.816 1.00 89.38 195 ALA A O 1
ATOM 1483 N N . ASN A 1 196 ? -14.147 -5.730 51.968 1.00 91.94 196 ASN A N 1
ATOM 1484 C CA . ASN A 1 196 ? -14.978 -6.238 53.063 1.00 91.94 196 ASN A CA 1
ATOM 1485 C C . ASN A 1 196 ? -15.376 -7.722 52.901 1.00 91.94 196 ASN A C 1
ATOM 1487 O O . ASN A 1 196 ? -16.225 -8.207 53.643 1.00 91.94 196 ASN A O 1
ATOM 1491 N N . GLY A 1 197 ? -14.815 -8.427 51.914 1.00 90.56 197 GLY A N 1
ATOM 1492 C CA . GLY A 1 197 ? -15.134 -9.819 51.599 1.00 90.56 197 GLY A CA 1
ATOM 1493 C C . GLY A 1 197 ? -16.428 -10.014 50.804 1.00 90.56 197 GLY A C 1
ATOM 1494 O O . GLY A 1 197 ? -16.753 -11.154 50.471 1.00 90.56 197 GLY A O 1
ATOM 1495 N N . ASN A 1 198 ? -17.160 -8.942 50.469 1.00 92.62 198 ASN A N 1
ATOM 1496 C CA . ASN A 1 198 ? -18.370 -9.053 49.659 1.00 92.62 198 ASN A CA 1
ATOM 1497 C C . ASN A 1 198 ? -18.023 -9.473 48.226 1.00 92.62 198 ASN A C 1
ATOM 1499 O O . ASN A 1 198 ? -17.083 -8.948 47.626 1.00 92.62 198 ASN A O 1
ATOM 1503 N N . VAL A 1 199 ? -18.798 -10.407 47.681 1.00 90.62 199 VAL A N 1
ATOM 1504 C CA . VAL A 1 199 ? -18.590 -10.961 46.344 1.00 90.62 199 VAL A CA 1
ATOM 1505 C C . VAL A 1 199 ? -19.696 -10.467 45.429 1.00 90.62 199 VAL A C 1
ATOM 1507 O O . VAL A 1 199 ? -20.870 -10.722 45.684 1.00 90.62 199 VAL A O 1
ATOM 1510 N N . THR A 1 200 ? -19.323 -9.812 44.337 1.00 89.75 200 THR A N 1
ATOM 1511 C CA . THR A 1 200 ? -20.251 -9.442 43.269 1.00 89.75 200 THR A CA 1
ATOM 1512 C C . THR A 1 200 ? -19.838 -10.110 41.966 1.00 89.75 200 THR A C 1
ATOM 1514 O O . THR A 1 200 ? -18.653 -10.291 41.686 1.00 89.75 200 THR A O 1
ATOM 1517 N N . LEU A 1 201 ? -20.828 -10.525 41.180 1.00 88.88 201 LEU A N 1
ATOM 1518 C CA . LEU A 1 201 ? -20.615 -10.970 39.809 1.00 88.88 201 LEU A CA 1
ATOM 1519 C C . LEU A 1 201 ? -20.820 -9.774 38.889 1.00 88.88 201 LEU A C 1
ATOM 1521 O O . LEU A 1 201 ? -21.747 -8.985 39.090 1.00 88.88 201 LEU A O 1
ATOM 1525 N N . ARG A 1 202 ? -19.936 -9.625 37.909 1.00 86.62 202 ARG A N 1
ATOM 1526 C CA . ARG A 1 202 ? -20.022 -8.566 36.911 1.00 86.62 202 ARG A CA 1
ATOM 1527 C C . ARG A 1 202 ? -19.840 -9.164 35.530 1.00 86.62 202 ARG A C 1
ATOM 1529 O O . ARG A 1 202 ? -18.782 -9.712 35.230 1.00 86.62 202 ARG A O 1
ATOM 1536 N N . ASP A 1 203 ? -20.843 -8.974 34.689 1.00 88.81 203 ASP A N 1
ATOM 1537 C CA . ASP A 1 203 ? -20.733 -9.297 33.275 1.00 88.81 203 ASP A CA 1
ATOM 1538 C C . ASP A 1 203 ? -19.919 -8.224 32.556 1.00 88.81 203 ASP A C 1
ATOM 1540 O O . ASP A 1 203 ? -19.979 -7.025 32.870 1.00 88.81 203 ASP A O 1
ATOM 1544 N N . PHE A 1 204 ? -19.133 -8.656 31.583 1.00 90.06 204 PHE A N 1
ATOM 1545 C CA . PHE A 1 204 ? -18.356 -7.782 30.729 1.00 90.06 204 PHE A CA 1
ATOM 1546 C C . PHE A 1 204 ? -18.253 -8.338 29.315 1.00 90.06 204 PHE A C 1
ATOM 1548 O O . PHE A 1 204 ? -18.469 -9.518 29.046 1.00 90.06 204 PHE A O 1
ATOM 1555 N N . LEU A 1 205 ? -17.920 -7.432 28.403 1.00 92.94 205 LEU A N 1
ATOM 1556 C CA . LEU A 1 205 ? -17.769 -7.725 26.992 1.00 92.94 205 LEU A CA 1
ATOM 1557 C C . LEU A 1 205 ? -16.290 -7.882 26.645 1.00 92.94 205 LEU A C 1
ATOM 1559 O O . LEU A 1 205 ? -15.464 -7.072 27.074 1.00 92.94 205 LEU A O 1
ATOM 1563 N N . ILE A 1 206 ? -15.974 -8.870 25.817 1.00 95.44 206 ILE A N 1
ATOM 1564 C CA . ILE A 1 206 ? -14.690 -8.977 25.127 1.00 95.44 206 ILE A CA 1
ATOM 1565 C C . ILE A 1 206 ? -14.942 -8.758 23.639 1.00 95.44 206 ILE A C 1
ATOM 1567 O O . ILE A 1 206 ? -15.783 -9.427 23.038 1.00 95.44 206 ILE A O 1
ATOM 1571 N N . LEU A 1 207 ? -14.203 -7.815 23.060 1.00 96.75 207 LEU A N 1
ATOM 1572 C CA . LEU A 1 207 ? -14.136 -7.591 21.621 1.00 96.75 207 LEU A CA 1
ATOM 1573 C C . LEU A 1 207 ? -12.862 -8.250 21.106 1.00 96.75 207 LEU A C 1
ATOM 1575 O O . LEU A 1 207 ? -11.770 -7.920 21.571 1.00 96.75 207 LEU A O 1
ATOM 1579 N N . ASP A 1 208 ? -12.998 -9.181 20.173 1.00 97.19 208 ASP A N 1
ATOM 1580 C CA . ASP A 1 208 ? -11.889 -9.969 19.649 1.00 97.19 208 ASP A CA 1
ATOM 1581 C C . ASP A 1 208 ? -11.802 -9.819 18.125 1.00 97.19 208 ASP A C 1
ATOM 1583 O O . ASP A 1 208 ? -12.686 -10.244 17.386 1.00 97.19 208 ASP A O 1
ATOM 1587 N N . ALA A 1 209 ? -10.723 -9.202 17.648 1.00 96.94 209 ALA A N 1
ATOM 1588 C CA . ALA A 1 209 ? -10.397 -9.059 16.233 1.00 96.94 209 ALA A CA 1
ATOM 1589 C C . ALA A 1 209 ? -9.357 -10.090 15.776 1.00 96.94 209 ALA A C 1
ATOM 1591 O O . ALA A 1 209 ? -8.744 -9.928 14.719 1.00 96.94 209 ALA A O 1
ATOM 1592 N N . SER A 1 210 ? -9.116 -11.148 16.558 1.00 95.75 210 SER A N 1
ATOM 1593 C CA . SER A 1 210 ? -8.032 -12.098 16.311 1.00 95.75 210 SER A CA 1
ATOM 1594 C C . SER A 1 210 ? -8.108 -12.800 14.962 1.00 95.75 210 SER A C 1
ATOM 1596 O O . SER A 1 210 ? -7.072 -13.204 14.433 1.00 95.75 210 SER A O 1
ATOM 1598 N N . ARG A 1 211 ? -9.304 -12.905 14.384 1.00 95.06 211 ARG A N 1
ATOM 1599 C CA . ARG A 1 211 ? -9.525 -13.524 13.075 1.00 95.06 211 ARG A CA 1
ATOM 1600 C C . ARG A 1 211 ? -9.355 -12.561 11.903 1.00 95.06 211 ARG A C 1
ATOM 1602 O O . ARG A 1 211 ? -9.400 -13.028 10.771 1.00 95.06 211 ARG A O 1
ATOM 1609 N N . SER A 1 212 ? -9.175 -11.262 12.150 1.00 95.62 212 SER A N 1
ATOM 1610 C CA . SER A 1 212 ? -8.881 -10.294 11.088 1.00 95.62 212 SER A CA 1
ATOM 1611 C C . SER A 1 212 ? -7.569 -10.660 10.396 1.00 95.62 212 SER A C 1
ATOM 1613 O O . SER A 1 212 ? -6.640 -11.145 11.045 1.00 95.62 212 SER A O 1
ATOM 1615 N N . PHE A 1 213 ? -7.492 -10.434 9.089 1.00 94.69 213 PHE A N 1
ATOM 1616 C CA . PHE A 1 213 ? -6.314 -10.779 8.297 1.00 94.69 213 PHE A CA 1
ATOM 1617 C C . PHE A 1 213 ? -6.103 -9.794 7.152 1.00 94.69 213 PHE A C 1
ATOM 1619 O O . PHE A 1 213 ? -7.044 -9.134 6.710 1.00 94.69 213 PHE A O 1
ATOM 1626 N N . ASP A 1 214 ? -4.867 -9.726 6.674 1.00 92.88 214 ASP A N 1
ATOM 1627 C CA . ASP A 1 214 ? -4.533 -9.048 5.431 1.00 92.88 214 ASP A CA 1
ATOM 1628 C C . ASP A 1 214 ? -4.525 -10.072 4.280 1.00 92.88 214 ASP A C 1
ATOM 1630 O O . ASP A 1 214 ? -3.926 -11.142 4.439 1.00 92.88 214 ASP A O 1
ATOM 1634 N N . PRO A 1 215 ? -5.253 -9.838 3.171 1.00 90.56 215 PRO A N 1
ATOM 1635 C CA . PRO A 1 215 ? -5.250 -10.752 2.032 1.00 90.56 215 PRO A CA 1
ATOM 1636 C C . PRO A 1 215 ? -3.940 -10.717 1.225 1.00 90.56 215 PRO A C 1
ATOM 1638 O O . PRO A 1 215 ? -3.694 -11.657 0.463 1.00 90.56 215 PRO A O 1
ATOM 1641 N N . ASP A 1 216 ? -3.117 -9.675 1.370 1.00 86.81 216 ASP A N 1
ATOM 1642 C CA . ASP A 1 216 ? -1.895 -9.504 0.594 1.00 86.81 216 ASP A CA 1
ATOM 1643 C C . ASP A 1 216 ? -0.725 -10.297 1.198 1.00 86.81 216 ASP A C 1
ATOM 1645 O O . ASP A 1 216 ? -0.447 -10.309 2.400 1.00 86.81 216 ASP A O 1
ATOM 1649 N N . HIS A 1 217 ? -0.016 -11.031 0.338 1.00 80.44 217 HIS A N 1
ATOM 1650 C CA . HIS A 1 217 ? 1.011 -11.965 0.785 1.00 80.44 217 HIS A CA 1
ATOM 1651 C C . HIS A 1 217 ? 2.233 -11.243 1.377 1.00 80.44 217 HIS A C 1
ATOM 1653 O O . HIS A 1 217 ? 3.043 -10.656 0.652 1.00 80.44 217 HIS A O 1
ATOM 1659 N N . GLY A 1 218 ? 2.447 -11.435 2.680 1.00 80.00 218 GLY A N 1
ATOM 1660 C CA . GLY A 1 218 ? 3.572 -10.866 3.428 1.00 80.00 218 GLY A CA 1
ATOM 1661 C C . GLY A 1 218 ? 3.245 -9.549 4.131 1.00 80.00 218 GLY A C 1
ATOM 1662 O O . GLY A 1 218 ? 4.114 -9.026 4.827 1.00 80.00 218 GLY A O 1
ATOM 1663 N N . ASP A 1 219 ? 2.013 -9.064 3.984 1.00 85.12 219 ASP A N 1
ATOM 1664 C CA . ASP A 1 219 ? 1.493 -7.897 4.685 1.00 85.12 219 ASP A CA 1
ATOM 1665 C C . ASP A 1 219 ? 0.741 -8.333 5.960 1.00 85.12 219 ASP A C 1
ATOM 1667 O O . ASP A 1 219 ? 0.379 -9.503 6.144 1.00 85.12 219 ASP A O 1
ATOM 1671 N N . PHE A 1 220 ? 0.621 -7.424 6.927 1.00 90.00 220 PHE A N 1
ATOM 1672 C CA . PHE A 1 220 ? 0.048 -7.714 8.239 1.00 90.00 220 PHE A CA 1
ATOM 1673 C C . PHE A 1 220 ? -0.603 -6.486 8.872 1.00 90.00 220 PHE A C 1
ATOM 1675 O O . PHE A 1 220 ? -0.189 -5.346 8.680 1.00 90.00 220 PHE A O 1
ATOM 1682 N N . ILE A 1 221 ? -1.604 -6.746 9.714 1.00 93.44 221 ILE A N 1
ATOM 1683 C CA . ILE A 1 221 ? -2.336 -5.709 10.442 1.00 93.44 221 ILE A CA 1
ATOM 1684 C C . ILE A 1 221 ? -1.438 -5.108 11.528 1.00 93.44 221 ILE A C 1
ATOM 1686 O O . ILE A 1 221 ? -0.943 -5.825 12.404 1.00 93.44 221 ILE A O 1
ATOM 1690 N N . THR A 1 222 ? -1.272 -3.788 11.498 1.00 92.62 222 THR A N 1
ATOM 1691 C CA . THR A 1 222 ? -0.447 -3.025 12.444 1.00 92.62 222 THR A CA 1
ATOM 1692 C C . THR A 1 222 ? -1.270 -2.379 13.554 1.00 92.62 222 THR A C 1
ATOM 1694 O O . THR A 1 222 ? -0.770 -2.225 14.670 1.00 92.62 222 THR A O 1
ATOM 1697 N N . ALA A 1 223 ? -2.538 -2.047 13.293 1.00 94.25 223 ALA A N 1
ATOM 1698 C CA . ALA A 1 223 ? -3.395 -1.366 14.257 1.00 94.25 223 ALA A CA 1
ATOM 1699 C C . ALA A 1 223 ? -4.825 -1.919 14.279 1.00 94.25 223 ALA A C 1
ATOM 1701 O O . ALA A 1 223 ? -5.390 -2.301 13.258 1.00 94.25 223 ALA A O 1
ATOM 1702 N N . TYR A 1 224 ? -5.413 -1.914 15.478 1.00 97.00 224 TYR A N 1
ATOM 1703 C CA . TYR A 1 224 ? -6.800 -2.294 15.746 1.00 97.00 224 TYR A CA 1
ATOM 1704 C C . TYR A 1 224 ? -7.440 -1.204 16.594 1.00 97.00 224 TYR A C 1
ATOM 1706 O O . TYR A 1 224 ? -6.944 -0.906 17.687 1.00 97.00 224 TYR A O 1
ATOM 1714 N N . ARG A 1 225 ? -8.525 -0.618 16.097 1.00 97.19 225 ARG A N 1
ATOM 1715 C CA . ARG A 1 225 ? -9.222 0.512 16.708 1.00 97.19 225 ARG A CA 1
ATOM 1716 C C . ARG A 1 225 ? -10.713 0.218 16.760 1.00 97.19 225 ARG A C 1
ATOM 1718 O O . ARG A 1 225 ? -11.354 -0.003 15.739 1.00 97.19 225 ARG A O 1
ATOM 1725 N N . TRP A 1 226 ? -11.274 0.220 17.959 1.00 97.06 226 TRP A N 1
ATOM 1726 C CA . TRP A 1 226 ? -12.671 -0.119 18.193 1.00 97.06 226 TRP A CA 1
ATOM 1727 C C . TRP A 1 226 ? -13.489 1.129 18.475 1.00 97.06 226 TRP A C 1
ATOM 1729 O O . TRP A 1 226 ? -13.081 1.989 19.262 1.00 97.06 226 TRP A O 1
ATOM 1739 N N . ALA A 1 227 ? -14.675 1.185 17.879 1.00 95.50 227 ALA A N 1
ATOM 1740 C CA . ALA A 1 227 ? -15.700 2.144 18.239 1.00 95.50 227 ALA A CA 1
ATOM 1741 C C . ALA A 1 227 ? -16.906 1.425 18.847 1.00 95.50 227 ALA A C 1
ATOM 1743 O O . ALA A 1 227 ? -17.336 0.378 18.359 1.00 95.50 227 ALA A O 1
ATOM 1744 N N . VAL A 1 228 ? -17.440 1.977 19.935 1.00 94.81 228 VAL A N 1
ATOM 1745 C CA . VAL A 1 228 ? -18.552 1.382 20.685 1.00 94.81 228 VAL A CA 1
ATOM 1746 C C . VAL A 1 228 ? -19.560 2.465 21.017 1.00 94.81 228 VAL A C 1
ATOM 1748 O O . VAL A 1 228 ? -19.191 3.515 21.545 1.00 94.81 228 VAL A O 1
ATOM 1751 N N . TRP A 1 229 ? -20.833 2.182 20.755 1.00 93.38 229 TRP A N 1
ATOM 1752 C CA . TRP A 1 229 ? -21.953 3.049 21.096 1.00 93.38 229 TRP A CA 1
ATOM 1753 C C . TRP A 1 229 ? -22.936 2.350 22.034 1.00 93.38 229 TRP A C 1
ATOM 1755 O O . TRP A 1 229 ? -23.158 1.142 21.916 1.00 93.38 229 TRP A O 1
ATOM 1765 N N . ASN A 1 230 ? -23.563 3.131 22.912 1.00 89.44 230 ASN A N 1
ATOM 1766 C CA . ASN A 1 230 ? -24.662 2.730 23.786 1.00 89.44 230 ASN A CA 1
ATOM 1767 C C . ASN A 1 230 ? -25.994 3.349 23.328 1.00 89.44 230 ASN A C 1
ATOM 1769 O O . ASN A 1 230 ? -26.006 4.390 22.667 1.00 89.44 230 ASN A O 1
ATOM 1773 N N . ASN A 1 231 ? -27.103 2.684 23.673 1.00 73.75 231 ASN A N 1
ATOM 1774 C CA . ASN A 1 231 ? -28.496 3.146 23.676 1.00 73.75 231 ASN A CA 1
ATOM 1775 C C . ASN A 1 231 ? -28.713 4.535 23.080 1.00 73.75 231 ASN A C 1
ATOM 1777 O O . ASN A 1 231 ? -28.616 5.513 23.808 1.00 73.75 231 ASN A O 1
ATOM 1781 N N . THR A 1 232 ? -29.096 4.614 21.800 1.00 68.56 232 THR A N 1
ATOM 1782 C CA . THR A 1 232 ? -29.352 5.857 21.029 1.00 68.56 232 THR A CA 1
ATOM 1783 C C . THR A 1 232 ? -28.152 6.506 20.316 1.00 68.56 232 THR A C 1
ATOM 1785 O O . THR A 1 232 ? -28.251 7.652 19.890 1.00 68.56 232 THR A O 1
ATOM 1788 N N . ASN A 1 233 ? -27.078 5.750 20.050 1.00 72.69 233 ASN A N 1
ATOM 1789 C CA . ASN A 1 233 ? -25.834 6.216 19.401 1.00 72.69 233 ASN A CA 1
ATOM 1790 C C . ASN A 1 233 ? -24.961 7.116 20.293 1.00 72.69 233 ASN A C 1
ATOM 1792 O O . ASN A 1 233 ? -24.162 7.900 19.778 1.00 72.69 233 ASN A O 1
ATOM 1796 N N . GLU A 1 234 ? -25.060 6.989 21.615 1.00 88.81 234 GLU A N 1
ATOM 1797 C CA . GLU A 1 234 ? -24.089 7.601 22.521 1.00 88.81 234 GLU A CA 1
ATOM 1798 C C . GLU A 1 234 ? -22.729 6.924 22.315 1.00 88.81 234 GLU A C 1
ATOM 1800 O O . GLU A 1 234 ? -22.572 5.733 22.570 1.00 88.81 234 GLU A O 1
ATOM 1805 N N . LEU A 1 235 ? -21.753 7.667 21.803 1.00 90.56 235 LEU A N 1
ATOM 1806 C CA . LEU A 1 235 ? -20.415 7.167 21.510 1.00 90.56 235 LEU A CA 1
ATOM 1807 C C . LEU A 1 235 ? -19.606 7.041 22.808 1.00 90.56 235 LEU A C 1
ATOM 1809 O O . LEU A 1 235 ? -19.289 8.045 23.437 1.00 90.56 235 LEU A O 1
ATOM 1813 N N . ILE A 1 236 ? -19.259 5.812 23.193 1.00 93.50 236 ILE A N 1
ATOM 1814 C CA . ILE A 1 236 ? -18.410 5.533 24.364 1.00 93.50 236 ILE A CA 1
ATOM 1815 C C . ILE A 1 236 ? -16.936 5.546 23.958 1.00 93.50 236 ILE A C 1
ATOM 1817 O O . ILE A 1 236 ? -16.092 6.113 24.651 1.00 93.50 236 ILE A O 1
ATOM 1821 N N . TYR A 1 237 ? -16.633 4.895 22.836 1.00 93.62 237 TYR A N 1
ATOM 1822 C CA . TYR A 1 237 ? -15.291 4.809 22.275 1.00 93.62 237 TYR A CA 1
ATOM 1823 C C . TYR A 1 237 ? -15.350 5.227 20.811 1.00 93.62 237 TYR A C 1
ATOM 1825 O O . TYR A 1 237 ? -16.119 4.638 20.056 1.00 93.62 237 TYR A O 1
ATOM 1833 N N . ASP A 1 238 ? -14.547 6.217 20.423 1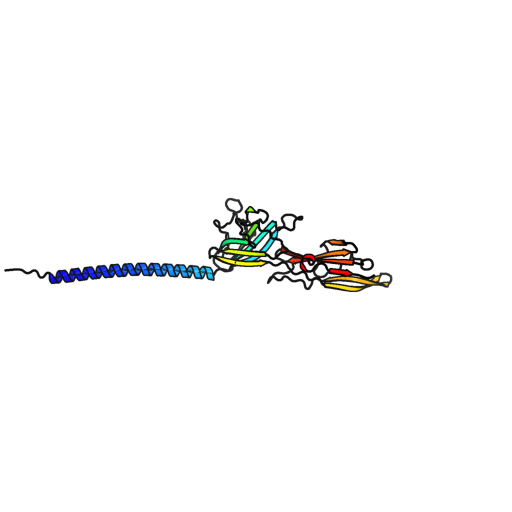.00 93.31 238 ASP A N 1
ATOM 1834 C CA . ASP A 1 238 ? -14.426 6.720 19.049 1.00 93.31 238 ASP A CA 1
ATOM 1835 C C . ASP A 1 238 ? -13.095 6.286 18.445 1.00 93.31 238 ASP A C 1
ATOM 1837 O O . ASP A 1 238 ? -12.140 7.059 18.389 1.00 93.31 238 ASP A O 1
ATOM 1841 N N . TYR A 1 239 ? -12.984 4.998 18.107 1.00 92.38 239 TYR A N 1
ATOM 1842 C CA . TYR A 1 239 ? -11.754 4.410 17.559 1.00 92.38 239 TYR A CA 1
ATOM 1843 C C . TYR A 1 239 ? -10.501 4.637 18.428 1.00 92.38 239 TYR A C 1
ATOM 1845 O O . TYR A 1 239 ? -9.368 4.527 17.962 1.00 92.38 239 TYR A O 1
ATOM 1853 N N . ASN A 1 240 ? -10.702 4.928 19.714 1.00 93.69 240 ASN A N 1
ATOM 1854 C CA . ASN A 1 240 ? -9.659 5.168 20.707 1.00 93.69 240 ASN A CA 1
ATOM 1855 C C . ASN A 1 240 ? -9.459 3.971 21.650 1.00 93.69 240 ASN A C 1
ATOM 1857 O O . ASN A 1 240 ? -8.490 3.944 22.406 1.00 93.69 240 ASN A O 1
ATOM 1861 N N . LEU A 1 241 ? -10.346 2.972 21.601 1.00 95.31 241 LEU A N 1
ATOM 1862 C CA . LEU A 1 241 ? -10.140 1.688 22.259 1.00 95.31 241 LEU A CA 1
ATOM 1863 C C . LEU A 1 241 ? -9.269 0.818 21.349 1.00 95.31 241 LEU A C 1
ATOM 1865 O O . LEU A 1 241 ? -9.742 0.320 20.330 1.00 95.31 241 LEU A O 1
ATOM 1869 N N . THR A 1 242 ? -7.990 0.668 21.688 1.00 96.12 242 THR A N 1
ATOM 1870 C CA . THR A 1 242 ? -7.001 0.021 20.817 1.00 96.12 242 THR A CA 1
ATOM 1871 C C . THR A 1 242 ? -6.607 -1.369 21.299 1.00 96.12 242 THR A C 1
ATOM 1873 O O . THR A 1 242 ? -6.534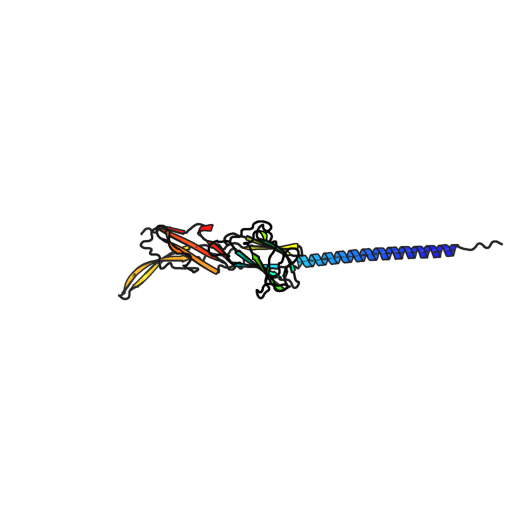 -1.636 22.498 1.00 96.12 242 THR A O 1
ATOM 1876 N N . GLY A 1 243 ? -6.334 -2.262 20.347 1.00 95.69 243 GLY A N 1
ATOM 1877 C CA . GLY A 1 243 ? -5.840 -3.613 20.614 1.00 95.69 243 GLY A CA 1
ATOM 1878 C C . GLY A 1 243 ? -6.594 -4.698 19.851 1.00 95.69 243 GLY A C 1
ATOM 1879 O O . GLY A 1 243 ? -7.769 -4.556 19.516 1.00 95.69 243 GLY A O 1
ATOM 1880 N N . ARG A 1 244 ? -5.901 -5.809 19.577 1.00 96.31 244 ARG A N 1
ATOM 1881 C CA . ARG A 1 244 ? -6.459 -6.963 18.850 1.00 96.31 244 ARG A CA 1
ATOM 1882 C C . ARG A 1 244 ? -7.581 -7.656 19.627 1.00 96.31 244 ARG A C 1
ATOM 1884 O O . ARG A 1 244 ? -8.525 -8.139 19.021 1.00 96.31 244 ARG A O 1
ATOM 1891 N N . MET A 1 245 ? -7.481 -7.688 20.952 1.00 96.81 245 MET A N 1
ATOM 1892 C CA . MET A 1 245 ? -8.516 -8.190 21.850 1.00 96.81 245 MET A CA 1
ATOM 1893 C C . MET A 1 245 ? -8.625 -7.226 23.026 1.00 96.81 245 MET A C 1
ATOM 1895 O O . MET A 1 245 ? -7.622 -6.945 23.684 1.00 96.81 245 MET A O 1
ATOM 1899 N N . VAL A 1 246 ? -9.815 -6.681 23.260 1.00 96.69 246 VAL A N 1
ATOM 1900 C CA . VAL A 1 246 ? -10.020 -5.583 24.213 1.00 96.69 246 VAL A CA 1
ATOM 1901 C C . VAL A 1 246 ? -11.279 -5.779 25.041 1.00 96.69 246 VAL A C 1
ATOM 1903 O O . VAL A 1 246 ? -12.247 -6.407 24.616 1.00 96.69 246 VAL A O 1
ATOM 1906 N N . ARG A 1 247 ? -11.272 -5.179 26.231 1.00 94.44 247 ARG A N 1
ATOM 1907 C CA . ARG A 1 247 ? -12.424 -5.104 27.125 1.00 94.44 247 ARG A CA 1
ATOM 1908 C C . ARG A 1 247 ? -12.864 -3.641 27.273 1.00 94.44 247 ARG A C 1
ATOM 1910 O O . ARG A 1 247 ? -12.104 -2.851 27.836 1.00 94.44 247 ARG A O 1
ATOM 1917 N N . PRO A 1 248 ? -14.069 -3.263 26.814 1.00 93.31 248 PRO A N 1
ATOM 1918 C CA . PRO A 1 248 ? -14.618 -1.926 27.029 1.00 93.31 248 PRO A CA 1
ATOM 1919 C C . PRO A 1 248 ? -14.952 -1.721 28.518 1.00 93.31 248 PRO A C 1
ATOM 1921 O O . PRO A 1 248 ? -15.900 -2.307 29.034 1.00 93.31 248 PRO A O 1
ATOM 1924 N N . MET A 1 249 ? -14.178 -0.899 29.230 1.00 90.25 249 MET A N 1
ATOM 1925 C CA . MET A 1 249 ? -14.346 -0.691 30.682 1.00 90.25 249 MET A CA 1
ATOM 1926 C C . MET A 1 249 ? -15.422 0.343 31.040 1.00 90.25 249 MET A C 1
ATOM 1928 O O . MET A 1 249 ? -16.010 0.262 32.118 1.00 90.25 249 MET A O 1
ATOM 1932 N N . ASN A 1 250 ? -15.697 1.284 30.131 1.00 89.50 250 ASN A N 1
ATOM 1933 C CA . ASN A 1 250 ? -16.665 2.373 30.322 1.00 89.50 250 ASN A CA 1
ATOM 1934 C C . ASN A 1 250 ? -18.089 1.991 29.885 1.00 89.50 250 ASN A C 1
ATOM 1936 O O . ASN A 1 250 ? -19.018 2.776 30.050 1.00 89.50 250 ASN A O 1
ATOM 1940 N N . LEU A 1 251 ? -18.269 0.794 29.321 1.00 87.50 251 LEU A N 1
ATOM 1941 C CA . LEU A 1 251 ? -19.575 0.284 28.926 1.00 87.50 251 LEU A CA 1
ATOM 1942 C C . LEU A 1 251 ? -20.276 -0.329 30.143 1.00 87.50 251 LEU A C 1
ATOM 1944 O O . LEU A 1 251 ? -19.801 -1.311 30.718 1.00 87.50 251 LEU A O 1
ATOM 1948 N N . ASN A 1 252 ? -21.424 0.233 30.519 1.00 85.81 252 ASN A N 1
ATOM 1949 C CA . ASN A 1 252 ? -22.266 -0.344 31.558 1.00 85.81 252 ASN A CA 1
ATOM 1950 C C . ASN A 1 252 ? -23.319 -1.279 30.947 1.00 85.81 252 ASN A C 1
ATOM 1952 O O . ASN A 1 252 ? -24.325 -0.824 30.407 1.00 85.81 252 ASN A O 1
ATOM 1956 N N . LEU A 1 253 ? -23.094 -2.589 31.061 1.00 86.00 253 LEU A N 1
ATOM 1957 C CA . LEU A 1 253 ? -23.997 -3.602 30.515 1.00 86.00 253 LEU A CA 1
ATOM 1958 C C . LEU A 1 253 ? -25.340 -3.693 31.254 1.00 86.00 253 LEU A C 1
ATOM 1960 O O . LEU A 1 253 ? -26.289 -4.201 30.680 1.00 86.00 253 LEU A O 1
ATOM 1964 N N . THR A 1 254 ? -25.477 -3.184 32.481 1.00 82.25 254 THR A N 1
ATOM 1965 C CA . THR A 1 254 ? -26.773 -3.253 33.189 1.00 82.25 254 THR A CA 1
ATOM 1966 C C . THR A 1 254 ? -27.788 -2.242 32.664 1.00 82.25 254 THR A C 1
ATOM 1968 O O . THR A 1 254 ? -28.992 -2.443 32.801 1.00 82.25 254 THR A O 1
ATOM 1971 N N . THR A 1 255 ? -27.314 -1.149 32.062 1.00 82.31 255 THR A N 1
ATOM 1972 C CA . THR A 1 255 ? -28.168 -0.108 31.483 1.00 82.31 255 THR A CA 1
ATOM 1973 C C . THR A 1 255 ? -28.159 -0.128 29.962 1.00 82.31 255 THR A C 1
ATOM 1975 O O . THR A 1 255 ? -29.125 0.330 29.354 1.00 82.31 255 THR A O 1
ATOM 1978 N N . ALA A 1 256 ? -27.108 -0.661 29.332 1.00 84.06 256 ALA A N 1
ATOM 1979 C CA . ALA A 1 256 ? -27.034 -0.808 27.886 1.00 84.06 256 ALA A CA 1
ATOM 1980 C C . ALA A 1 256 ? -28.042 -1.854 27.388 1.00 84.06 256 ALA A C 1
ATOM 1982 O O . ALA A 1 256 ? -27.970 -3.016 27.768 1.00 84.06 256 ALA A O 1
ATOM 1983 N N . GLN A 1 257 ? -28.958 -1.427 26.521 1.00 82.94 257 GLN A N 1
ATOM 1984 C CA . GLN A 1 257 ? -29.966 -2.235 25.829 1.00 82.94 257 GLN A CA 1
ATOM 1985 C C . GLN A 1 257 ? -29.551 -2.529 24.381 1.00 82.94 257 GLN A C 1
ATOM 1987 O O . GLN A 1 257 ? -29.746 -3.633 23.891 1.00 82.94 257 GLN A O 1
ATOM 1992 N N . ASN A 1 258 ? -28.938 -1.557 23.702 1.00 87.12 258 ASN A N 1
ATOM 1993 C CA . ASN A 1 258 ? -28.479 -1.641 22.321 1.00 87.12 258 ASN A CA 1
ATOM 1994 C C . ASN A 1 258 ? -27.014 -1.216 22.257 1.00 87.12 258 ASN A C 1
ATOM 1996 O O . ASN A 1 258 ? -26.695 -0.031 22.374 1.00 87.12 258 ASN A O 1
ATOM 2000 N N . ILE A 1 259 ? -26.128 -2.183 22.046 1.00 90.50 259 ILE A N 1
ATOM 2001 C CA . ILE A 1 259 ? -24.692 -1.942 21.918 1.00 90.50 259 ILE A CA 1
ATOM 2002 C C . ILE A 1 259 ? -24.337 -2.051 20.443 1.00 90.50 259 ILE A C 1
ATOM 2004 O O . ILE A 1 259 ? -24.546 -3.103 19.839 1.00 90.50 259 ILE A O 1
ATOM 2008 N N . ARG A 1 260 ? -23.792 -0.981 19.862 1.00 93.06 260 ARG A N 1
ATOM 2009 C CA . ARG A 1 260 ? -23.238 -1.012 18.501 1.00 93.06 260 ARG A CA 1
ATOM 2010 C C . ARG A 1 260 ? -21.722 -1.044 18.582 1.00 93.06 260 ARG A C 1
ATOM 2012 O O . ARG A 1 260 ? -21.146 -0.289 19.359 1.00 93.06 260 ARG A O 1
ATOM 2019 N N . ILE A 1 261 ? -21.086 -1.876 17.770 1.00 94.19 261 ILE A N 1
ATOM 2020 C CA . ILE A 1 261 ? -19.631 -2.012 17.704 1.00 94.19 261 ILE A CA 1
ATOM 2021 C C . ILE A 1 261 ? -19.189 -1.902 16.249 1.00 94.19 261 ILE A C 1
ATOM 2023 O O . ILE A 1 261 ? -19.834 -2.432 15.339 1.00 94.19 261 ILE A O 1
ATOM 2027 N N . ASP A 1 262 ? -18.089 -1.194 16.046 1.00 95.81 262 ASP A N 1
ATOM 2028 C CA . ASP A 1 262 ? -17.372 -1.116 14.782 1.00 95.81 262 ASP A CA 1
ATOM 2029 C C . ASP A 1 262 ? -15.878 -1.318 15.043 1.00 95.81 262 ASP A C 1
ATOM 2031 O O . ASP A 1 262 ? -15.371 -1.009 16.126 1.00 95.81 262 ASP A O 1
ATOM 2035 N N . LEU A 1 263 ? -15.190 -1.860 14.048 1.00 96.44 263 LEU A N 1
ATOM 2036 C CA . LEU A 1 263 ? -13.766 -2.162 14.096 1.00 96.44 263 LEU A CA 1
ATOM 2037 C C . LEU A 1 263 ? -13.114 -1.519 12.880 1.00 96.44 263 LEU A C 1
ATOM 2039 O O . LEU A 1 263 ? -13.503 -1.816 11.755 1.00 96.44 263 LEU A O 1
ATOM 2043 N N . GLU A 1 264 ? -12.118 -0.677 13.118 1.00 95.88 264 GLU A N 1
ATOM 2044 C CA . GLU A 1 264 ? -11.196 -0.154 12.116 1.00 95.88 264 GLU A CA 1
ATOM 2045 C C . GLU A 1 264 ? -9.838 -0.829 12.304 1.00 95.88 264 GLU A C 1
ATOM 2047 O O . GLU A 1 264 ? -9.329 -0.935 13.423 1.00 95.88 264 GLU A O 1
ATOM 2052 N N . ILE A 1 265 ? -9.265 -1.302 11.206 1.00 94.75 265 ILE A N 1
ATOM 2053 C CA . ILE A 1 265 ? -7.937 -1.907 11.179 1.00 94.75 265 ILE A CA 1
ATOM 2054 C C . ILE A 1 265 ? -7.085 -1.252 10.101 1.00 94.75 265 ILE A C 1
ATOM 2056 O O . ILE A 1 265 ? -7.602 -0.905 9.037 1.00 94.75 265 ILE A O 1
ATOM 2060 N N . ASP A 1 266 ? -5.791 -1.129 10.386 1.00 91.44 266 ASP A N 1
ATOM 2061 C CA . ASP A 1 266 ? -4.779 -0.638 9.451 1.00 91.44 266 ASP A CA 1
ATOM 2062 C C . ASP A 1 266 ? -3.711 -1.710 9.224 1.00 91.44 266 ASP A C 1
ATOM 2064 O O . ASP A 1 266 ? -3.334 -2.420 10.163 1.00 91.44 266 ASP A O 1
ATOM 2068 N N . ASP A 1 267 ? -3.212 -1.817 7.999 1.00 90.06 267 ASP A N 1
ATOM 2069 C CA . ASP A 1 267 ? -2.101 -2.703 7.645 1.00 90.06 267 ASP A CA 1
ATOM 2070 C C . ASP A 1 267 ? -0.732 -1.991 7.733 1.00 90.06 267 ASP A C 1
ATOM 2072 O O . ASP A 1 267 ? -0.605 -0.869 8.231 1.00 90.06 267 ASP A O 1
ATOM 2076 N N . ASN A 1 268 ? 0.328 -2.665 7.291 1.00 85.25 268 ASN A N 1
ATOM 2077 C CA . ASN A 1 268 ? 1.686 -2.122 7.185 1.00 85.25 268 ASN A CA 1
ATOM 2078 C C . ASN A 1 268 ? 1.937 -1.318 5.896 1.00 85.25 268 ASN A C 1
ATOM 2080 O O . ASN A 1 268 ? 3.021 -0.752 5.753 1.00 85.25 268 ASN A O 1
ATOM 2084 N N . THR A 1 269 ? 0.977 -1.276 4.968 1.00 79.94 269 THR A N 1
ATOM 2085 C CA . THR A 1 269 ? 1.057 -0.544 3.691 1.00 79.94 269 THR A CA 1
ATOM 2086 C C . THR A 1 269 ? 0.225 0.751 3.694 1.00 79.94 269 THR A C 1
ATOM 2088 O O . THR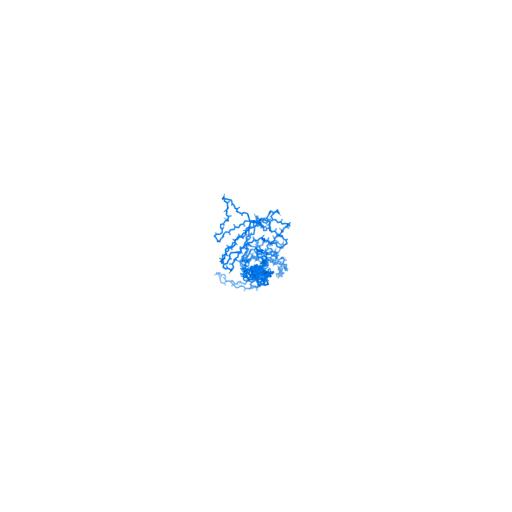 A 1 269 ? 0.183 1.497 2.714 1.00 79.94 269 THR A O 1
ATOM 2091 N N . GLY A 1 270 ? -0.407 1.061 4.831 1.00 79.62 270 GLY A N 1
ATOM 2092 C CA . GLY A 1 270 ? -1.231 2.246 5.042 1.00 79.62 270 GLY A CA 1
ATOM 2093 C C . GLY A 1 270 ? -2.664 2.108 4.522 1.00 79.62 270 GLY A C 1
ATOM 2094 O O . GLY A 1 270 ? -3.341 3.130 4.362 1.00 79.62 270 GLY A O 1
ATOM 2095 N N . MET A 1 271 ? -3.118 0.892 4.222 1.00 85.50 271 MET A N 1
ATOM 2096 C CA . MET A 1 271 ? -4.508 0.578 3.914 1.00 85.50 271 MET A CA 1
ATOM 2097 C C . MET A 1 271 ? -5.321 0.458 5.194 1.00 85.50 271 MET A C 1
ATOM 2099 O O . MET A 1 271 ? -4.858 -0.060 6.208 1.00 85.50 271 MET A O 1
ATOM 2103 N N . THR A 1 272 ? -6.571 0.904 5.125 1.00 89.75 272 THR A N 1
ATOM 2104 C CA . THR A 1 272 ? -7.489 0.909 6.264 1.00 89.75 272 THR A CA 1
ATOM 2105 C C . THR A 1 272 ? -8.802 0.264 5.857 1.00 89.75 272 THR A C 1
ATOM 2107 O O . THR A 1 272 ? -9.323 0.520 4.773 1.00 89.75 272 THR A O 1
ATOM 2110 N N . SER A 1 273 ? -9.405 -0.525 6.741 1.00 92.19 273 SER A N 1
ATOM 2111 C CA . SER A 1 273 ? -10.754 -1.046 6.520 1.00 92.19 273 SER A CA 1
ATOM 2112 C C . SER A 1 273 ? -11.588 -1.003 7.787 1.00 92.19 273 SER A C 1
ATOM 2114 O O . SER A 1 273 ? -11.071 -1.185 8.889 1.00 92.19 273 SER A O 1
ATOM 2116 N N . LYS A 1 274 ? -12.895 -0.784 7.618 1.00 94.06 274 LYS A N 1
ATOM 2117 C CA . LYS A 1 274 ? -13.872 -0.824 8.708 1.00 94.06 274 LYS A CA 1
ATOM 2118 C C . LYS A 1 274 ? -14.855 -1.964 8.533 1.00 94.06 274 LYS A C 1
ATOM 2120 O O . LYS A 1 274 ? -15.289 -2.246 7.414 1.00 94.06 274 LYS A O 1
ATOM 2125 N N . LEU A 1 275 ? -15.279 -2.558 9.642 1.00 93.50 275 LEU A N 1
ATOM 2126 C CA . LEU A 1 275 ? -16.330 -3.572 9.644 1.00 93.50 275 LEU A CA 1
ATOM 2127 C C . LEU A 1 275 ? -17.619 -3.012 9.025 1.00 93.50 275 LEU A C 1
ATOM 2129 O O . LEU A 1 275 ? -18.174 -3.626 8.110 1.00 93.50 275 LEU A O 1
ATOM 2133 N N . SER A 1 276 ? -18.005 -1.791 9.414 1.00 90.69 276 SER A N 1
ATOM 2134 C CA . SER A 1 276 ? -19.173 -1.080 8.874 1.00 90.69 276 SER A CA 1
ATOM 2135 C C . SER A 1 276 ? -19.172 -0.889 7.360 1.00 90.69 276 SER A C 1
ATOM 2137 O O . SER A 1 276 ? -20.241 -0.828 6.756 1.00 90.69 276 SER A O 1
ATOM 2139 N N . GLN A 1 277 ? -17.996 -0.825 6.732 1.00 87.38 277 GLN A N 1
ATOM 2140 C CA . GLN A 1 277 ? -17.865 -0.645 5.286 1.00 87.38 277 GLN A CA 1
ATOM 2141 C C . GLN A 1 277 ? -18.019 -1.953 4.503 1.00 87.38 277 GLN A C 1
ATOM 2143 O O . GLN A 1 277 ? -18.382 -1.909 3.331 1.00 87.38 277 GLN A O 1
ATOM 2148 N N . ARG A 1 278 ? -17.740 -3.107 5.124 1.00 82.50 278 ARG A N 1
ATOM 2149 C CA . ARG A 1 278 ? -17.758 -4.413 4.443 1.00 82.50 278 ARG A CA 1
ATOM 2150 C C . ARG A 1 278 ? -18.950 -5.283 4.821 1.00 82.50 278 ARG A C 1
ATOM 2152 O O . ARG A 1 278 ? -19.596 -5.843 3.941 1.00 82.50 278 ARG A O 1
ATOM 2159 N N . SER A 1 279 ? -19.228 -5.393 6.116 1.00 82.81 279 SER A N 1
ATOM 2160 C CA . SER A 1 279 ? -20.204 -6.343 6.668 1.00 82.81 279 SER A CA 1
ATOM 2161 C C . SER A 1 279 ? -21.254 -5.670 7.556 1.00 82.81 279 SER A C 1
ATOM 2163 O O . SER A 1 279 ? -22.122 -6.347 8.102 1.00 82.81 279 SER A O 1
ATOM 2165 N N . GLY A 1 280 ? -21.189 -4.343 7.702 1.00 87.69 280 GLY A N 1
ATOM 2166 C CA . GLY A 1 280 ? -22.021 -3.579 8.626 1.00 87.69 280 GLY A CA 1
ATOM 2167 C C . GLY A 1 280 ? -21.457 -3.566 10.048 1.00 87.69 280 GLY A C 1
ATOM 2168 O O . GLY A 1 280 ? -20.295 -3.876 10.288 1.00 87.69 280 GLY A O 1
ATOM 2169 N N . ASN A 1 281 ? -22.277 -3.159 11.009 1.00 88.19 281 ASN A N 1
ATOM 2170 C CA . ASN A 1 281 ? -21.873 -3.027 12.406 1.00 88.19 281 ASN A CA 1
ATOM 2171 C C . ASN A 1 281 ? -22.416 -4.206 13.214 1.00 88.19 281 ASN A C 1
ATOM 2173 O O . ASN A 1 281 ? -23.522 -4.684 12.952 1.00 88.19 281 ASN A O 1
ATOM 2177 N N . ILE A 1 282 ? -21.697 -4.623 14.255 1.00 88.56 282 ILE A N 1
ATOM 2178 C CA . ILE A 1 282 ? -22.246 -5.591 15.210 1.00 88.56 282 ILE A CA 1
ATOM 2179 C C . ILE A 1 282 ? -23.211 -4.838 16.116 1.00 88.56 282 ILE A C 1
ATOM 2181 O O . ILE A 1 282 ? -22.844 -3.827 16.714 1.00 88.56 282 ILE A O 1
ATOM 2185 N N . THR A 1 283 ? -24.447 -5.322 16.206 1.00 88.25 283 THR A N 1
ATOM 2186 C CA . THR A 1 283 ? -25.453 -4.783 17.124 1.00 88.25 283 THR A CA 1
ATOM 2187 C C . THR A 1 283 ? -25.876 -5.880 18.081 1.00 88.25 283 THR A C 1
ATOM 2189 O O . THR A 1 283 ? -26.328 -6.937 17.646 1.00 88.25 283 THR A O 1
ATOM 2192 N N . ILE A 1 284 ? -25.731 -5.627 19.377 1.00 85.94 284 ILE A N 1
ATOM 2193 C CA . ILE A 1 284 ? -26.168 -6.542 20.423 1.00 85.94 284 ILE A CA 1
ATOM 2194 C C . ILE A 1 284 ? -27.371 -5.938 21.126 1.00 85.94 284 ILE A C 1
ATOM 2196 O O . ILE A 1 284 ? -27.301 -4.829 21.656 1.00 85.94 284 ILE A O 1
ATOM 2200 N N . LEU A 1 285 ? -28.463 -6.697 21.118 1.00 81.12 285 LEU A N 1
ATOM 2201 C CA . LEU A 1 285 ? -29.651 -6.418 21.907 1.00 81.12 285 LEU A CA 1
ATOM 2202 C C . LEU A 1 285 ? -29.467 -7.091 23.260 1.00 81.12 285 LEU A C 1
ATOM 2204 O O . LEU A 1 285 ? -29.646 -8.302 23.393 1.00 81.12 285 LEU A O 1
ATOM 2208 N N . ASN A 1 286 ? -29.075 -6.306 24.247 1.00 69.00 286 ASN A N 1
ATOM 2209 C CA . ASN A 1 286 ? -29.025 -6.757 25.617 1.00 69.00 286 ASN A CA 1
ATOM 2210 C C . ASN A 1 286 ? -30.414 -6.563 26.232 1.00 69.00 286 ASN A C 1
ATOM 2212 O O . ASN A 1 286 ? -30.923 -5.443 26.314 1.00 69.00 286 ASN A O 1
ATOM 2216 N N . ARG A 1 287 ? -31.067 -7.664 26.604 1.00 59.81 287 ARG A N 1
ATOM 2217 C CA . ARG A 1 287 ? -32.301 -7.594 27.388 1.00 59.81 287 ARG A CA 1
ATOM 2218 C C . ARG A 1 287 ? -31.884 -7.575 28.860 1.00 59.81 287 ARG A C 1
ATOM 2220 O O . ARG A 1 287 ? -31.329 -8.584 29.287 1.00 59.81 287 ARG A O 1
ATOM 2227 N N . PRO A 1 288 ? -32.075 -6.449 29.571 1.00 55.59 288 PRO A N 1
ATOM 2228 C CA . PRO A 1 288 ? -31.734 -6.353 30.986 1.00 55.59 288 PRO A CA 1
ATOM 2229 C C . PRO A 1 288 ? -32.550 -7.329 31.840 1.00 55.59 288 PRO A C 1
ATOM 2231 O O . PRO A 1 288 ? -33.665 -7.713 31.408 1.00 55.59 288 PRO A O 1
#

Sequence (288 aa):
MSLYHDESGVAVIVGTLILILITITAASGLALIVSELQGDEMARKERIAAVEGENLRVVSIDHVQHIATRPRLGLINITIHNLDISPSRIIGIALNDGRVINFTAKDEAGIFITTGGANEIFNFTNRLSIPGGGARTAHINLTCPNNFTTGTKIANNETFVIEVMTSHINIFRRAFAPPVPLAEVRFETERIVAANGNVTLRDFLILDASRSFDPDHGDFITAYRWAVWNNTNELIYDYNLTGRMVRPMNLNLTTAQNIRIDLEIDDNTGMTSKLSQRSGNITILNRP

Radius of gyration: 35.88 Å; chains: 1; bounding box: 88×39×147 Å

pLDDT: mean 85.22, std 11.56, range [37.47, 97.19]

Foldseek 3Di:
DDPPDPCVVVVVVVVVVVVVVVVVVVVVVVVVVVVVVVVVVVVVVVLVCVLVQWDKDFDFWDFDCPDPPDQFGFKIKTKMFTQAQAKWWWQWKDKAPWTFAKWWKAFPVRHTDDDPPHRDIDHNVRTDIAHHRGMMITMDGLVDCVRIPHNDTDGLQAKMKMWTATPSRDIDIDIAHAWAFDKDKDKDWDWDQDPVRDIDIDIWMKIARPPIAGPDPPKGWDWKFKWKAFDPRRTPGDSNQTDRMGTSPSDDLVPGQKMKMKMWIAMPRGRIHICCVPPRIDIDGRDD

=== Feature glossary ===
A reading guide for the features in this record.

Start from the sequence.

  · This is the polypeptide sequence — one letter per residue, N-terminus first. Length ranges from a few dozen residues for small domains to over a thousand for large multi-domain proteins.

Fold it, and you get atomic coordinates and the backbone conformation that goes with them.

  · Structure coordinates are given as an mmCIF _atom_site loop: one row per atom with element, residue name, chain id, sequence number, and x/y/z position in Å. Only the four main-chain atoms per residue are included here; side chains are omitted to keep the record compact.

  · Backbone dihedral angles. Every residue except chain termini has a φ (preceding-C → N → Cα → C) and a ψ (N → Cα → C → next-N). They are reported in degrees following the IUPAC sign convention. Secondary structure is essentially a statement about which (φ, ψ) basin each residue occupies.

  · The SS8 string is DSSP's per-residue secondary-structure call. α-helix (H) means an i→i+4 H-bond ladder; β-strand (E) means the residue participates in a β-sheet; 3₁₀ (G) and π (I) are tighter and wider helices; T/S are turns/bends; '-' is loop.

  · SS3 is a coarse helix/strand/coil call (letters a/b/c) made by the P-SEA algorithm from inter-Cα distances and dihedrals. It is less detailed than DSSP but needs only Cα positions.

Summarize the fold with a handful of shape descriptors and a per-residue structural alphabet.

  · Radius of gyration (Rg) is the root-mean-square distance of Cα atoms from their centroid — a single number for overall size and compactness. A globular domain of N residues has Rg ≈ 2.2·N^0.38 Å; an extended or disordered chain has a much larger Rg. The Cα contact count is the number of residue pairs whose Cα atoms are within 8 Å and are more than four positions apart in sequence — a standard proxy for tertiary packing density. The bounding box is the smallest axis-aligned box enclosing all Cα atoms.

  · The Foldseek 3Di string encodes local tertiary geometry as a 20-letter alphabet — one character per residue — derived from the relative positions of nearby Cα atoms. Unlike the amino-acid sequence, 3Di is a direct function of the 3D structure, so two proteins with the same fold have similar 3Di strings even at low sequence identity.

  · Solvent-accessible surface area (SASA) is the area in Å² traced out by the centre of a 1.4 Å probe sphere (a water molecule) rolled over the protein's van der Waals surface (Shrake–Rupley / Lee–Richards construction). Buried residues have near-zero SASA; fully exposed residues can exceed 200 Å². The total SASA scales roughly with the number of surface residues.

Ask how reliable the model is.

  · pLDDT (predicted Local Distance Difference Test) is AlphaFold's per-residue confidence score, ranging from 0 to 100. Values above 90 indicate high confidence (typically well-packed cores); 70–90 is confident; 50–70 low confidence; below 50 usually means the region is disordered or the prediction is unreliable there. AlphaFold stores pLDDT in the mmCIF B-factor column.

  · B-factor (Debye–Waller factor) reflects atomic displacement in the crystal lattice. It is an experimental observable (units Å²), not a prediction; low values mean the atom is pinned down, high values mean it moves or is heterogeneous across the crystal.

  · Predicted Aligned Error (PAE) is an AlphaFold confidence matrix: entry (i, j) is the expected error in the position of residue j, in ångströms, when the prediction is superimposed on the true structure at residue i. Low PAE within a block of residues means that block is internally rigid and well-predicted; high PAE between two blocks means their relative placement is uncertain even if each block individually is confident.

Place it in context: what it resembles, what it is annotated as, and how it looks.

  · Nearest PDB neighbors are the top structural matches found by Foldseek when searching this structure against the entire Protein Data Bank. Each hit reports a TM-score (0 to 1; >0.5 almost always implies the same fold) and an E-value. These are *structural* homologs — they may share no detectable sequence similarity.

  · Functional annotations link the protein to curated databases. InterPro entries identify conserved domains and families by matching the sequence against member-database signatures (Pfam, PROSITE, CDD, …). Gene Ontology (GO) terms describe molecular function, biological process, and cellular component in a controlled vocabulary. CATH places the structure in a hierarchical fold classification (Class/Architecture/Topology/Homologous-superfamily). The organism is the source species.

  · Three diagnostic plots accompany the record. The Cα contact map visualizes the tertiary structure as a 2D adjacency matrix (8 Å cutoff, sequence-local contacts suppressed). The Ramachandran plot shows the distribution of backbone (φ, ψ) torsions, with points in the α and β basins reflecting secondary structure content. The PAE plot shows AlphaFold's inter-residue confidence as a color matrix.

  · Six rendered views show the 3D structure from the faces of a cube — i.e. along ±x, ±y, ±z. Rendering representation is drawn randomly per protein from cartoon (secondary-structure ribbons), sticks (backbone bonds), or molecular surface; coloring is either N→C rainbow (blue at the N-terminus through red at the C-terminus) or one color per chain.